Protein 7SUA (pdb70)

Nearest PDB structures (foldseek):
  7sua-assembly1_A  TM=1.005E+00  e=7.174E-40  Acinetobacter baumannii
  8jsz-assembly1_B  TM=5.551E-01  e=6.194E-05  Anabaena sp. CA = ATCC 33047
  1u0h-assembly1_B  TM=5.991E-01  e=1.886E-03  Rattus norvegicus
  6jt0-assembly1_B  TM=5.639E-01  e=1.316E-02  Homo sapiens
  6pas-assembly1_B  TM=4.621E-01  e=1.170E+00  Manduca sexta

Solvent-accessible surface area: 10147 Å² total

Radius of gyration: 15.85 Å; Cα contacts (8 Å, |Δi|>4): 337; chains: 1; bounding box: 41×39×44 Å

Secondary structure (DSSP, 8-state):
--EEEEEEEEE-TT-GGGT--HHHHHHHHHHHHHHHHHHHHHHHHHTT--GGGEEEEEEEETTEEEEEEETTSTTHHHHH--HHHHHHHHHHHHHHHHHTT----EEEEEEE--B---B-HHHHHHHHHTT--TT-EEEE--HHHHHHHTTTS------------S------HHHHHHHHHHHHHH--

Organism: Acinetobacter baumannii (NCBI:txid470)

Foldseek 3Di:
DQKKKKWKAFACPPPVVVPDDCVAQVVQLVVLQVQLLLLLCVLCVVVVHHSVQKAFPARGDNGTTMIMHGNVRPCRVVSVVSVLLSQVLLVVVQVVQVVVVGDHTAMEMEMEAADPVGGGNRVVRSVVRVPDHGSYYKYAYDPVSCVVPVVPFPWDQPPDDPPNNRMIGPGDPVNVVVSVVSNVVVVD

Structure (mmCIF, N/CA/C/O backbone):
data_7SUA
#
_entry.id   7SUA
#
_cell.length_a   50.755
_cell.length_b   59.784
_cell.length_c   75.625
_cell.angle_alpha   90.000
_cell.angle_beta   90.000
_cell.angle_gamma   90.000
#
_symmetry.space_group_name_H-M   'P 21 21 21'
#
loop_
_entity.id
_entity.type
_entity.pdbx_description
1 polymer 'DUF4175 domain-containing protein'
2 non-polymer DI(HYDROXYETHYL)ETHER
3 non-polymer 1,2-ETHANEDIOL
4 water water
#
loop_
_atom_site.group_PDB
_atom_site.id
_atom_site.type_symbol
_atom_site.label_atom_id
_atom_site.label_alt_id
_atom_site.label_comp_id
_atom_site.label_asym_id
_atom_site.label_entity_id
_atom_site.label_seq_id
_atom_site.pdbx_PDB_ins_code
_atom_site.Cartn_x
_atom_si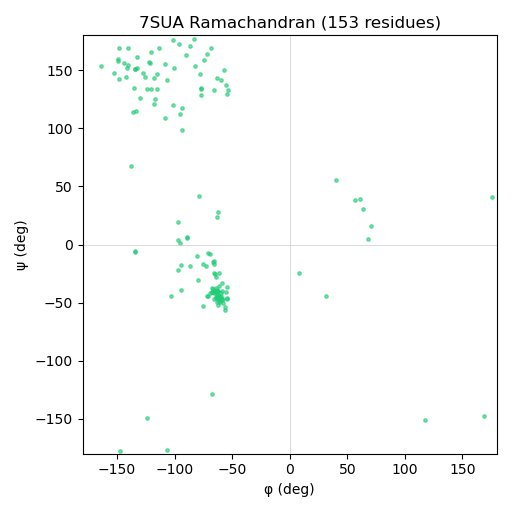te.Cartn_y
_atom_site.Cartn_z
_atom_site.occupancy
_atom_site.B_iso_or_equiv
_atom_site.auth_seq_id
_atom_site.auth_comp_id
_atom_site.auth_asym_id
_atom_site.auth_atom_id
_atom_site.pdbx_PDB_model_num
ATOM 1 N N . GLN A 1 72 ? 0.903 10.364 -13.647 1.00 68.28 226 GLN A N 1
ATOM 2 C CA . GLN A 1 72 ? 1.985 11.149 -12.974 1.00 66.26 226 GLN A CA 1
ATOM 3 C C . GLN A 1 72 ? 3.112 10.195 -12.554 1.00 58.77 226 GLN A C 1
ATOM 4 O O . GLN A 1 72 ? 4.243 10.674 -12.336 1.00 57.88 226 GLN A O 1
ATOM 10 N N . ASN A 1 73 ? 2.807 8.898 -12.445 1.00 50.03 227 ASN A N 1
ATOM 11 C CA . ASN A 1 73 ? 3.830 7.892 -12.064 1.00 44.72 227 ASN A CA 1
ATOM 12 C C . ASN A 1 73 ? 4.361 8.249 -10.668 1.00 36.84 227 ASN A C 1
ATOM 13 O O . ASN A 1 73 ? 5.583 8.153 -10.457 1.00 33.91 227 ASN A O 1
ATOM 18 N N . THR A 1 74 ? 3.473 8.689 -9.772 1.00 31.82 228 THR A N 1
ATOM 19 C CA . THR A 1 74 ? 3.881 9.044 -8.383 1.00 29.28 228 THR A CA 1
ATOM 20 C C . THR A 1 74 ? 3.032 8.283 -7.357 1.00 24.97 228 THR A C 1
ATOM 21 O O . THR A 1 74 ? 1.842 8.034 -7.631 1.00 23.41 228 THR A O 1
ATOM 25 N N . LEU A 1 75 ? 3.663 7.894 -6.247 1.00 20.50 229 LEU A N 1
ATOM 26 C CA . LEU A 1 75 ? 2.997 7.291 -5.072 1.00 19.77 229 LEU A CA 1
ATOM 27 C C . LEU A 1 75 ? 3.242 8.246 -3.907 1.00 17.58 229 LEU A C 1
ATOM 28 O O . LEU A 1 75 ? 4.359 8.818 -3.830 1.00 17.71 229 LEU A O 1
ATOM 33 N N . ALA A 1 76 ? 2.258 8.404 -3.035 1.00 15.76 230 ALA A N 1
ATOM 34 C CA . ALA A 1 76 ? 2.444 9.305 -1.883 1.00 14.44 230 ALA A CA 1
ATOM 35 C C . ALA A 1 76 ? 2.098 8.552 -0.607 1.00 14.06 230 ALA A C 1
ATOM 36 O O . ALA A 1 76 ? 1.217 7.682 -0.646 1.00 15.09 230 ALA A O 1
ATOM 38 N N . LEU A 1 77 ? 2.799 8.911 0.462 1.00 13.96 231 LEU A N 1
ATOM 39 C CA . LEU A 1 77 ? 2.557 8.405 1.824 1.00 13.98 231 LEU A CA 1
ATOM 40 C C . LEU A 1 77 ? 2.185 9.624 2.658 1.00 14.03 231 LEU A C 1
ATOM 41 O O . LEU A 1 77 ? 2.967 10.606 2.688 1.00 14.20 231 LEU A O 1
ATOM 46 N N . ASN A 1 78 ? 1.006 9.596 3.238 1.00 13.14 232 ASN A N 1
ATOM 47 C CA . ASN A 1 78 ? 0.595 10.696 4.135 1.00 13.01 232 ASN A CA 1
ATOM 48 C C . ASN A 1 78 ? 0.443 10.098 5.535 1.00 13.44 232 ASN A C 1
ATOM 49 O O . ASN A 1 78 ? -0.218 9.060 5.658 1.00 13.92 232 ASN A O 1
ATOM 54 N N . ILE A 1 79 ? 0.995 10.772 6.536 1.00 13.37 233 ILE A N 1
ATOM 55 C CA . ILE A 1 79 ? 0.882 10.342 7.957 1.00 14.10 233 ILE A CA 1
ATOM 56 C C . ILE A 1 79 ? 0.204 11.484 8.712 1.00 15.67 233 ILE A C 1
ATOM 57 O O . ILE A 1 79 ? 0.600 12.655 8.496 1.00 15.49 233 ILE A O 1
ATOM 62 N N . GLN A 1 80 ? -0.778 11.150 9.537 1.00 14.96 234 GLN A N 1
ATOM 63 C CA . GLN A 1 80 ? -1.487 12.161 10.341 1.00 15.55 234 GLN A CA 1
ATOM 64 C C . GLN A 1 80 ? -1.587 11.697 11.785 1.00 16.58 234 GLN A C 1
ATOM 65 O O . GLN A 1 80 ? -1.563 10.488 12.046 1.00 17.49 234 GLN A O 1
ATOM 71 N N . PHE A 1 81 ? -1.646 12.665 12.680 1.00 15.78 235 PHE A N 1
ATOM 72 C CA . PHE A 1 81 ? -1.893 12.311 14.091 1.00 16.75 235 PHE A CA 1
ATOM 73 C C . PHE A 1 81 ? -3.374 12.023 14.257 1.00 18.89 235 PHE A C 1
ATOM 74 O O . PHE A 1 81 ? -4.190 12.632 13.523 1.00 20.42 235 PHE A O 1
ATOM 82 N N . TYR A 1 82 ? -3.688 11.095 15.156 1.00 19.14 236 TYR A N 1
ATOM 83 C CA . TYR A 1 82 ? -5.081 10.845 15.575 1.00 21.24 236 TYR A CA 1
ATOM 84 C C . TYR A 1 82 ? -5.280 11.701 16.833 1.00 21.49 236 TYR A C 1
ATOM 85 O O . TYR A 1 82 ? -4.606 11.444 17.840 1.00 21.46 236 TYR A O 1
ATOM 94 N N . ASP A 1 83 ? -6.190 12.672 16.785 1.00 21.46 237 ASP A N 1
ATOM 95 C CA . ASP A 1 83 ? -6.277 13.649 17.901 1.00 22.06 237 ASP A CA 1
ATOM 96 C C . ASP A 1 83 ? -7.734 13.907 18.234 1.00 24.19 237 ASP A C 1
ATOM 97 O O . ASP A 1 83 ? -8.228 15.019 18.084 1.00 26.13 237 ASP A O 1
ATOM 102 N N . PRO A 1 84 ? -8.432 12.888 18.777 1.00 26.35 238 PRO A N 1
ATOM 103 C CA . PRO A 1 84 ? -9.856 13.001 19.082 1.00 29.01 238 PRO A CA 1
ATOM 104 C C . PRO A 1 84 ? -10.171 14.088 20.118 1.00 30.80 238 PRO A C 1
ATOM 105 O O . PRO A 1 84 ? -11.277 14.577 20.111 1.00 34.06 238 PRO A O 1
ATOM 109 N N . LYS A 1 85 ? -9.191 14.436 20.960 1.00 29.68 239 LYS A N 1
ATOM 110 C CA . LYS A 1 85 ? -9.408 15.461 22.021 1.00 30.89 239 LYS A CA 1
ATOM 111 C C . LYS A 1 85 ? -8.952 16.846 21.537 1.00 29.50 239 LYS A C 1
ATOM 112 O O . LYS A 1 85 ? -9.087 17.811 22.328 1.00 28.91 239 LYS A O 1
ATOM 118 N N . GLN A 1 86 ? -8.474 16.946 20.290 1.00 26.51 240 GLN A N 1
ATOM 119 C CA . GLN A 1 86 ? -8.000 18.228 19.685 1.00 26.10 240 GLN A CA 1
ATOM 120 C C . GLN A 1 86 ? -6.901 18.839 20.563 1.00 24.02 240 GLN A C 1
ATOM 121 O O . GLN A 1 86 ? -6.831 20.077 20.656 1.00 23.41 240 GLN A O 1
ATOM 127 N N . LEU A 1 87 ? -6.022 18.005 21.120 1.00 23.92 241 LEU A N 1
ATOM 128 C CA . LEU A 1 87 ? -4.920 18.512 21.984 1.00 23.99 241 LEU A CA 1
ATOM 129 C C . LEU A 1 87 ? -3.966 19.373 21.155 1.00 22.42 241 LEU A C 1
ATOM 130 O O . LEU A 1 87 ? -3.302 20.231 21.754 1.00 21.48 241 LEU A O 1
ATOM 135 N N . LEU A 1 88 ? -3.893 19.152 19.837 1.00 20.37 242 LEU A N 1
ATOM 136 C CA . LEU A 1 88 ? -2.970 19.997 19.026 1.00 21.07 242 LEU A CA 1
ATOM 137 C C . LEU A 1 88 ? -3.449 21.458 19.020 1.00 21.27 242 LEU A C 1
ATOM 138 O O . LEU A 1 88 ? -2.618 22.352 18.723 1.00 22.59 242 LEU A O 1
ATOM 143 N N . SER A 1 89 ? -4.707 21.698 19.387 1.00 22.28 243 SER A N 1
ATOM 144 C CA . SER A 1 89 ? -5.255 23.080 19.374 1.00 23.55 243 SER A CA 1
ATOM 145 C C . SER A 1 89 ? -4.822 23.857 20.625 1.00 24.56 243 SER A C 1
ATOM 146 O O . SER A 1 89 ? -5.084 25.062 20.650 1.00 26.60 243 SER A O 1
ATOM 149 N N . SER A 1 90 ? -4.225 23.204 21.630 1.00 24.49 244 SER A N 1
ATOM 150 C CA . SER A 1 90 ? -3.822 23.957 22.848 1.00 24.94 244 SER A CA 1
ATOM 151 C C . SER A 1 90 ? -2.411 23.592 23.306 1.00 24.84 244 SER A C 1
ATOM 152 O O . SER A 1 90 ? -1.926 24.252 24.234 1.00 25.43 244 SER A O 1
ATOM 155 N N . VAL A 1 91 ? -1.778 22.602 22.677 1.00 24.05 245 VAL A N 1
ATOM 156 C CA . VAL A 1 91 ? -0.425 22.162 23.125 1.00 24.98 245 VAL A CA 1
ATOM 157 C C . VAL A 1 91 ? 0.565 23.316 22.939 1.00 25.23 245 VAL A C 1
ATOM 158 O O . VAL A 1 91 ? 0.444 24.068 21.958 1.00 25.11 245 VAL A O 1
ATOM 162 N N . ASN A 1 92 ? 1.508 23.434 23.871 1.00 26.13 246 ASN A N 1
ATOM 163 C CA . ASN A 1 92 ? 2.558 24.479 23.858 1.00 28.51 246 ASN A CA 1
ATOM 164 C C . ASN A 1 92 ? 3.582 24.179 22.754 1.00 28.14 246 ASN A C 1
ATOM 165 O O . ASN A 1 92 ? 3.940 23.002 22.584 1.00 24.59 246 ASN A O 1
ATOM 170 N N A GLN A 1 93 ? 4.024 25.236 22.065 0.50 27.57 247 GLN A N 1
ATOM 171 N N B GLN A 1 93 ? 4.031 25.193 21.995 0.50 28.32 247 GLN A N 1
ATOM 172 C CA A GLN A 1 93 ? 5.060 25.190 21.002 0.50 27.84 247 GLN A CA 1
ATOM 173 C CA B GLN A 1 93 ? 5.046 24.911 20.937 0.50 29.25 247 GLN A CA 1
ATOM 174 C C A GLN A 1 93 ? 6.336 24.539 21.555 0.50 27.54 247 GLN A C 1
ATOM 175 C C B GLN A 1 93 ? 6.362 24.443 21.569 0.50 28.35 247 GLN A C 1
ATOM 176 O O A GLN A 1 93 ? 7.027 23.840 20.797 0.50 27.45 247 GLN A O 1
ATOM 177 O O B GLN A 1 93 ? 7.142 23.789 20.860 0.50 27.99 247 GLN A O 1
ATOM 188 N N . SER A 1 94 ? 6.600 24.742 22.847 1.00 29.20 248 SER A N 1
ATOM 189 C CA . SER A 1 94 ? 7.832 24.233 23.509 1.00 30.36 248 SER A CA 1
ATOM 190 C C . SER A 1 94 ? 7.804 22.703 23.551 1.00 26.40 248 SER A C 1
ATOM 191 O O . SER A 1 94 ? 8.875 22.106 23.641 1.00 25.51 248 SER A O 1
ATOM 194 N N . VAL A 1 95 ? 6.610 22.120 23.463 1.00 24.47 249 VAL A N 1
ATOM 195 C CA . VAL A 1 95 ? 6.419 20.641 23.508 1.00 24.84 249 VAL A CA 1
ATOM 196 C C . VAL A 1 95 ? 6.163 20.088 22.099 1.00 22.57 249 VAL A C 1
ATOM 197 O O . VAL A 1 95 ? 6.779 19.053 21.744 1.00 22.03 249 VAL A O 1
ATOM 201 N N . SER A 1 96 ? 5.315 20.757 21.318 1.00 20.92 250 SER A N 1
ATOM 202 C CA . SER A 1 96 ? 4.947 20.240 19.972 1.00 21.16 250 SER A CA 1
ATOM 203 C C . SER A 1 96 ? 6.126 20.303 18.986 1.00 21.77 250 SER A C 1
ATOM 204 O O . SER A 1 96 ? 6.294 19.323 18.232 1.00 22.72 250 SER A O 1
ATOM 207 N N . VAL A 1 97 ? 6.907 21.386 18.990 1.00 22.69 251 VAL A N 1
ATOM 208 C CA . VAL A 1 97 ? 8.046 21.538 18.028 1.00 24.37 251 VAL A CA 1
ATOM 209 C C . VAL A 1 97 ? 9.003 20.346 18.147 1.00 21.52 251 VAL A C 1
ATOM 210 O O . VAL A 1 97 ? 9.266 19.669 17.151 1.00 21.73 251 VAL A O 1
ATOM 214 N N . PRO A 1 98 ? 9.558 20.037 19.342 1.00 21.34 252 PRO A N 1
ATOM 215 C CA . PRO A 1 98 ? 10.457 18.888 19.490 1.00 20.62 252 PRO A CA 1
ATOM 216 C C . PRO A 1 98 ? 9.787 17.543 19.161 1.00 19.72 252 PRO A C 1
ATOM 217 O O . PRO A 1 98 ? 10.445 16.664 18.633 1.00 19.57 252 PRO A O 1
ATOM 221 N N A TYR A 1 99 ? 8.504 17.429 19.469 0.50 19.09 253 TYR A N 1
ATOM 222 N N B TYR A 1 99 ? 8.489 17.381 19.461 0.50 19.88 253 TYR A N 1
ATOM 223 C CA A TYR A 1 99 ? 7.773 16.177 19.189 0.50 18.01 253 TYR A CA 1
ATOM 224 C CA B TYR A 1 99 ? 7.814 16.088 19.149 0.50 19.32 253 TYR A CA 1
ATOM 225 C C A TYR A 1 99 ? 7.682 15.954 17.672 0.50 17.44 253 TYR A C 1
ATOM 226 C C B TYR A 1 99 ? 7.692 15.928 17.631 0.50 18.14 253 TYR A C 1
ATOM 227 O O A TYR A 1 99 ? 7.958 14.825 17.197 0.50 17.07 253 TYR A O 1
ATOM 228 O O B TYR A 1 99 ? 7.944 14.812 17.115 0.50 17.42 253 TYR A O 1
ATOM 245 N N . PHE A 1 100 ? 7.325 17.004 16.927 1.00 16.95 254 PHE A N 1
ATOM 246 C CA . PHE A 1 100 ? 7.215 16.881 15.453 1.00 16.44 254 PHE A CA 1
ATOM 247 C C . PHE A 1 100 ? 8.594 16.514 14.898 1.00 16.24 254 PHE A C 1
ATOM 248 O O . PHE A 1 100 ? 8.679 15.661 14.002 1.00 16.20 254 PHE A O 1
ATOM 256 N N . LYS A 1 101 ? 9.646 17.146 15.414 1.00 17.59 255 LYS A N 1
ATOM 257 C CA . LYS A 1 101 ? 11.015 16.840 14.914 1.00 18.10 255 LYS A CA 1
ATOM 258 C C . LYS A 1 101 ? 11.389 15.387 15.222 1.00 18.48 255 LYS A C 1
ATOM 259 O O . LYS A 1 101 ? 12.052 14.733 14.368 1.00 17.33 255 LYS A O 1
ATOM 265 N N . LEU A 1 102 ? 10.978 14.876 16.384 1.00 17.36 256 LEU A N 1
ATOM 266 C CA . LEU A 1 102 ? 11.338 13.476 16.715 1.00 18.01 256 LEU A CA 1
ATOM 267 C C . LEU A 1 102 ? 10.595 12.527 15.763 1.00 16.14 256 LEU A C 1
ATOM 268 O O . LEU A 1 102 ? 11.215 11.555 15.279 1.00 16.59 256 LEU A O 1
ATOM 273 N N . CYS A 1 103 ? 9.326 12.814 15.476 1.00 15.65 257 CYS A N 1
ATOM 274 C CA . CYS A 1 103 ? 8.564 12.000 14.487 1.00 15.07 257 CYS A CA 1
ATOM 275 C C . CYS A 1 103 ? 9.287 12.064 13.131 1.00 14.75 257 CYS A C 1
ATOM 276 O O . CYS A 1 103 ? 9.483 11.003 12.478 1.00 14.66 257 CYS A O 1
ATOM 279 N N . GLN A 1 104 ? 9.715 13.265 12.739 1.00 14.61 258 GLN A N 1
ATOM 280 C CA . GLN A 1 104 ? 10.426 13.395 11.442 1.00 15.24 258 GLN A CA 1
ATOM 281 C C . GLN A 1 104 ? 11.739 12.602 11.466 1.00 15.16 258 GLN A C 1
ATOM 282 O O . GLN A 1 104 ? 12.054 11.981 10.445 1.00 14.95 258 GLN A O 1
ATOM 288 N N . LEU A 1 105 ? 12.476 12.628 12.582 1.00 16.08 259 LEU A N 1
ATOM 289 C CA . LEU A 1 105 ? 13.762 11.885 12.658 1.00 17.16 259 LEU A CA 1
ATOM 290 C C . LEU A 1 105 ? 13.484 10.385 12.492 1.00 17.07 259 LEU A C 1
ATOM 291 O O . LEU A 1 105 ? 14.195 9.733 11.709 1.00 16.87 259 LEU A O 1
ATOM 296 N N . PHE A 1 106 ? 12.461 9.869 13.182 1.00 16.85 260 PHE A N 1
ATOM 297 C CA . PHE A 1 106 ? 12.113 8.436 13.032 1.00 16.94 260 PHE A CA 1
ATOM 298 C C . PHE A 1 106 ? 11.707 8.147 11.589 1.00 14.83 260 PHE A C 1
ATOM 299 O O . PHE A 1 106 ? 12.104 7.095 11.048 1.00 14.91 260 PHE A O 1
ATOM 307 N N . LEU A 1 107 ? 10.954 9.067 10.971 1.00 14.24 261 LEU A N 1
ATOM 308 C CA . LEU A 1 107 ? 10.553 8.844 9.562 1.00 14.37 261 LEU A CA 1
ATOM 309 C C . LEU A 1 107 ? 11.796 8.852 8.652 1.00 14.68 261 LEU A C 1
ATOM 310 O O . LEU A 1 107 ? 11.872 8.003 7.728 1.00 14.68 261 LEU A O 1
ATOM 315 N N . ASN A 1 108 ? 12.747 9.753 8.903 1.00 15.02 262 ASN A N 1
ATOM 316 C CA . ASN A 1 108 ? 13.996 9.812 8.096 1.00 15.75 262 ASN A CA 1
ATOM 317 C C . ASN A 1 108 ? 14.786 8.512 8.267 1.00 16.14 262 ASN A C 1
ATOM 318 O O . ASN A 1 108 ? 15.320 7.989 7.262 1.00 16.52 262 ASN A O 1
ATOM 323 N N . LYS A 1 109 ? 14.816 7.972 9.486 1.00 16.41 263 LYS A N 1
ATOM 324 C CA . LYS A 1 109 ? 15.559 6.702 9.727 1.00 17.76 263 LYS A CA 1
ATOM 325 C C . LYS A 1 109 ? 14.856 5.568 8.969 1.00 17.04 263 LYS A C 1
ATOM 326 O O . LYS A 1 109 ? 15.544 4.689 8.448 1.00 18.36 263 LYS A O 1
ATOM 332 N N A SER A 1 110 ? 13.521 5.584 8.941 0.60 15.82 264 SER A N 1
ATOM 333 N N B SER A 1 110 ? 13.520 5.610 8.934 0.40 16.32 264 SER A N 1
ATOM 334 C CA A SER A 1 110 ? 12.751 4.561 8.181 0.60 15.63 264 SER A CA 1
ATOM 335 C CA B SER A 1 110 ? 12.699 4.606 8.204 0.40 16.27 264 SER A CA 1
ATOM 336 C C A SER A 1 110 ? 13.070 4.697 6.686 0.60 16.15 264 SER A C 1
ATOM 337 C C B SER A 1 110 ? 13.012 4.701 6.704 0.40 16.43 264 SER A C 1
ATOM 338 O O A SER A 1 110 ? 13.365 3.667 6.028 0.60 16.89 264 SER A O 1
ATOM 339 O O B SER A 1 110 ? 13.252 3.647 6.067 0.40 17.32 264 SER A O 1
ATOM 344 N N . ILE A 1 111 ? 13.006 5.921 6.159 1.00 15.58 265 ILE A N 1
ATOM 345 C CA . ILE A 1 111 ? 13.340 6.154 4.721 1.00 16.29 265 ILE A CA 1
ATOM 346 C C . ILE A 1 111 ? 14.725 5.565 4.429 1.00 17.01 265 ILE A C 1
ATOM 347 O O . ILE A 1 111 ? 14.872 4.823 3.446 1.00 16.21 265 ILE A O 1
ATOM 352 N N . GLU A 1 112 ? 15.706 5.906 5.260 1.00 17.63 266 GLU A N 1
ATOM 353 C CA . GLU A 1 112 ? 17.102 5.450 5.020 1.00 19.07 266 GLU A CA 1
ATOM 354 C C . GLU A 1 112 ? 17.196 3.919 4.959 1.00 19.75 266 GLU A C 1
ATOM 355 O O . GLU A 1 112 ? 17.744 3.404 3.963 1.00 19.38 266 GLU A O 1
ATOM 361 N N . LEU A 1 113 ? 16.647 3.200 5.944 1.00 19.09 267 LEU A N 1
ATOM 362 C CA . LEU A 1 113 ? 16.854 1.732 5.955 1.00 19.94 267 LEU A CA 1
ATOM 363 C C . LEU A 1 113 ? 15.919 1.022 4.970 1.00 19.50 267 LEU A C 1
ATOM 364 O O . LEU A 1 113 ? 16.351 -0.008 4.435 1.00 20.50 267 LEU A O 1
ATOM 369 N N . CYS A 1 114 ? 1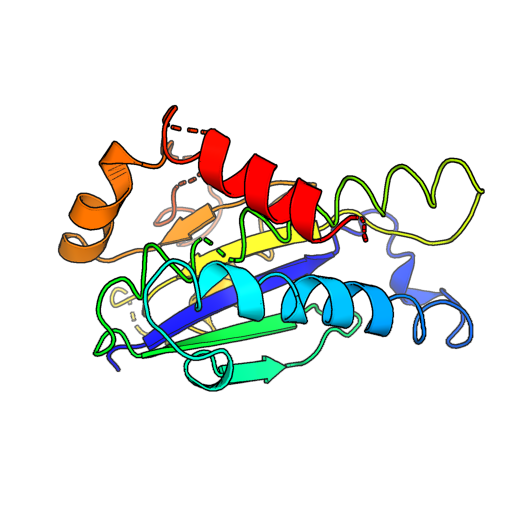4.721 1.555 4.723 1.00 18.86 268 CYS A N 1
ATOM 370 C CA . CYS A 1 114 ? 13.807 0.916 3.738 1.00 19.00 268 CYS A CA 1
ATOM 371 C C . CYS A 1 114 ? 14.357 1.114 2.319 1.00 19.68 268 CYS A C 1
ATOM 372 O O . CYS A 1 114 ? 14.363 0.130 1.540 1.00 18.97 268 CYS A O 1
ATOM 375 N N . THR A 1 115 ? 14.817 2.325 1.988 1.00 18.41 269 THR A N 1
ATOM 376 C CA . THR A 1 115 ? 15.387 2.519 0.628 1.00 18.75 269 THR A CA 1
ATOM 377 C C . THR A 1 115 ? 16.623 1.618 0.461 1.00 19.58 269 THR A C 1
ATOM 378 O O . THR A 1 115 ? 16.763 1.004 -0.614 1.00 21.55 269 THR A O 1
ATOM 382 N N A LYS A 1 116 ? 17.477 1.553 1.486 0.50 20.19 270 LYS A N 1
ATOM 383 N N B LYS A 1 116 ? 17.490 1.546 1.478 0.50 19.75 270 LYS A N 1
ATOM 384 C CA A LYS A 1 116 ? 18.695 0.700 1.451 0.50 22.33 270 LYS A CA 1
ATOM 385 C CA B LYS A 1 116 ? 18.712 0.694 1.392 0.50 21.59 270 LYS A CA 1
ATOM 386 C C A LYS A 1 116 ? 18.288 -0.738 1.116 0.50 22.00 270 LYS A C 1
ATOM 387 C C B LYS A 1 116 ? 18.295 -0.755 1.113 0.50 21.57 270 LYS A C 1
ATOM 388 O O A LYS A 1 116 ? 18.921 -1.355 0.220 0.50 22.25 270 LYS A O 1
ATOM 389 O O B LYS A 1 116 ? 18.936 -1.404 0.246 0.50 21.76 270 LYS A O 1
ATOM 400 N N . HIS A 1 117 ? 17.270 -1.251 1.814 1.00 21.34 271 HIS A N 1
ATOM 401 C CA . HIS A 1 117 ? 16.813 -2.644 1.584 1.00 21.86 271 HIS A CA 1
ATOM 402 C C . HIS A 1 117 ? 16.423 -2.860 0.115 1.00 21.46 271 HIS A C 1
ATOM 403 O O . HIS A 1 117 ? 16.742 -3.948 -0.431 1.00 21.58 271 HIS A O 1
ATOM 410 N N . TYR A 1 118 ? 15.793 -1.860 -0.509 1.00 20.31 272 TYR A N 1
ATOM 411 C CA . TYR A 1 118 ? 15.302 -1.994 -1.910 1.00 21.36 272 TYR A CA 1
ATOM 412 C C . TYR A 1 118 ? 16.276 -1.401 -2.942 1.00 22.55 272 TYR A C 1
ATOM 413 O O . TYR A 1 118 ? 15.846 -1.146 -4.080 1.00 24.79 272 TYR A O 1
ATOM 422 N N . HIS A 1 119 ? 17.540 -1.212 -2.569 1.00 23.51 273 HIS A N 1
ATOM 423 C CA . HIS A 1 119 ? 18.607 -0.740 -3.497 1.00 24.03 273 HIS A CA 1
ATOM 424 C C . HIS A 1 119 ? 18.321 0.671 -4.024 1.00 22.67 273 HIS A C 1
ATOM 425 O O . HIS A 1 119 ? 18.756 0.990 -5.160 1.00 23.52 273 HIS A O 1
ATOM 432 N N . LEU A 1 120 ? 17.642 1.484 -3.216 1.00 21.91 274 LEU A N 1
ATOM 433 C CA . LEU A 1 120 ? 17.340 2.899 -3.546 1.00 22.01 274 LEU A CA 1
ATOM 434 C C . LEU A 1 120 ? 18.107 3.807 -2.576 1.00 23.30 274 LEU A C 1
ATOM 435 O O . LEU A 1 120 ? 18.692 3.292 -1.596 1.00 22.18 274 LEU A O 1
ATOM 440 N N . LYS A 1 121 ? 18.133 5.103 -2.874 1.00 23.78 275 LYS A N 1
ATOM 441 C CA . LYS A 1 121 ? 18.787 6.114 -2.005 1.00 23.14 275 LYS A CA 1
ATOM 442 C C . LYS A 1 121 ? 17.692 6.811 -1.195 1.00 19.70 275 LYS A C 1
ATOM 443 O O . LYS A 1 121 ? 16.552 6.869 -1.677 1.00 19.27 275 LYS A O 1
ATOM 449 N N . ALA A 1 122 ? 18.010 7.301 0.001 1.00 19.14 276 ALA A N 1
ATOM 450 C CA . ALA A 1 122 ? 17.016 8.043 0.807 1.00 18.21 276 ALA A CA 1
ATOM 451 C C . ALA A 1 122 ? 16.436 9.199 -0.016 1.00 18.17 276 ALA A C 1
ATOM 452 O O . ALA A 1 122 ? 15.243 9.498 0.154 1.00 17.20 276 ALA A O 1
ATOM 454 N N . THR A 1 123 ? 17.266 9.841 -0.850 1.00 18.08 277 THR A N 1
ATOM 455 C CA . THR A 1 123 ? 16.851 11.015 -1.667 1.00 18.74 277 THR A CA 1
ATOM 456 C C . THR A 1 123 ? 15.901 10.604 -2.806 1.00 19.66 277 THR A C 1
ATOM 457 O O . THR A 1 123 ? 15.346 11.529 -3.461 1.00 20.54 277 THR A O 1
ATOM 461 N N . ASP A 1 124 ? 15.695 9.297 -3.022 1.00 19.26 278 ASP A N 1
ATOM 462 C CA . ASP A 1 124 ? 14.733 8.833 -4.061 1.00 20.49 278 ASP A CA 1
ATOM 463 C C . ASP A 1 124 ? 13.307 9.033 -3.530 1.00 19.66 278 ASP A C 1
ATOM 464 O O . ASP A 1 124 ? 12.356 8.992 -4.340 1.00 20.89 278 ASP A O 1
ATOM 469 N N . ILE A 1 125 ? 13.171 9.218 -2.214 1.00 17.98 279 ILE A N 1
ATOM 470 C CA . ILE A 1 125 ? 11.852 9.554 -1.605 1.00 17.87 279 ILE A CA 1
ATOM 471 C C . ILE A 1 125 ? 11.850 11.056 -1.326 1.00 18.51 279 ILE A C 1
ATOM 472 O O . ILE A 1 125 ? 12.757 11.536 -0.602 1.00 18.42 279 ILE A O 1
ATOM 477 N N . ASP A 1 126 ? 10.903 11.770 -1.935 1.00 18.33 280 ASP A N 1
ATOM 478 C CA . ASP A 1 126 ? 10.763 13.228 -1.747 1.00 20.48 280 ASP A CA 1
ATOM 479 C C . ASP A 1 126 ? 10.103 13.518 -0.399 1.00 18.13 280 ASP A C 1
ATOM 480 O O . ASP A 1 126 ? 9.145 12.816 -0.010 1.00 16.17 280 ASP A O 1
ATOM 485 N N . VAL A 1 127 ? 10.662 14.464 0.332 1.00 17.49 281 VAL A N 1
ATOM 486 C CA . VAL A 1 127 ? 10.019 14.904 1.594 1.00 17.44 281 VAL A CA 1
ATOM 487 C C . VAL A 1 127 ? 9.168 16.103 1.183 1.00 17.18 281 VAL A C 1
ATOM 488 O O . VAL A 1 127 ? 9.726 17.208 0.995 1.00 19.12 281 VAL A O 1
ATOM 492 N N . VAL A 1 128 ? 7.876 15.866 0.984 1.00 16.44 282 VAL A N 1
ATOM 493 C CA . VAL A 1 128 ? 6.982 16.958 0.506 1.00 16.83 282 VAL A CA 1
ATOM 494 C C . VAL A 1 128 ? 6.685 17.913 1.667 1.00 17.46 282 VAL A C 1
ATOM 495 O O . VAL A 1 128 ? 6.852 19.131 1.515 1.00 18.76 282 VAL A O 1
ATOM 499 N N . ASP A 1 129 ? 6.220 17.355 2.775 1.00 16.53 283 ASP A N 1
ATOM 500 C CA . ASP A 1 129 ? 5.931 18.145 3.995 1.00 18.28 283 ASP A CA 1
ATOM 501 C C . ASP A 1 129 ? 6.604 17.440 5.167 1.00 16.78 283 ASP A C 1
ATOM 502 O O . ASP A 1 129 ? 6.337 16.251 5.370 1.00 17.04 283 ASP A O 1
ATOM 507 N N . GLU A 1 130 ? 7.419 18.170 5.923 1.00 15.60 284 GLU A N 1
ATOM 508 C CA . GLU A 1 130 ? 7.987 17.597 7.162 1.00 16.52 284 GLU A CA 1
ATOM 509 C C . GLU A 1 130 ? 6.867 17.498 8.204 1.00 16.42 284 GLU A C 1
ATOM 510 O O . GLU A 1 130 ? 5.821 18.191 8.050 1.00 16.84 284 GLU A O 1
ATOM 516 N N . PHE A 1 131 ? 7.078 16.713 9.257 1.00 16.13 285 PHE A N 1
ATOM 517 C CA . PHE A 1 131 ? 6.058 16.616 10.332 1.00 17.00 285 PHE A CA 1
ATOM 518 C C . PHE A 1 131 ? 5.680 17.983 10.904 1.00 16.48 285 PHE A C 1
ATOM 519 O O . PHE A 1 131 ? 6.552 18.791 11.284 1.00 18.01 285 PHE A O 1
ATOM 527 N N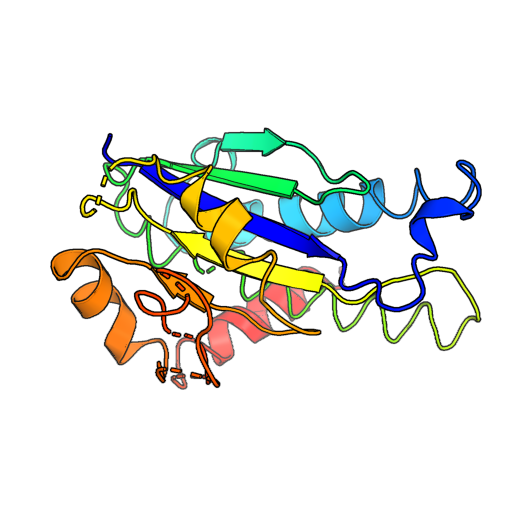 . HIS A 1 132 ? 4.370 18.220 10.955 1.00 16.48 286 HIS A N 1
ATOM 528 C CA . HIS A 1 132 ? 3.721 19.424 11.527 1.00 18.35 286 HIS A CA 1
ATOM 529 C C . HIS A 1 132 ? 2.382 18.973 12.120 1.00 17.64 286 HIS A C 1
ATOM 530 O O . HIS A 1 132 ? 2.088 17.768 12.029 1.00 16.38 286 HIS A O 1
ATOM 537 N N . ALA A 1 133 ? 1.575 19.892 12.662 1.00 18.69 287 ALA A N 1
ATOM 538 C CA . ALA A 1 133 ? 0.326 19.452 13.320 1.00 19.30 287 ALA A CA 1
ATOM 539 C C . ALA A 1 133 ? -0.590 18.692 12.360 1.00 18.74 287 ALA A C 1
ATOM 540 O O . ALA A 1 133 ? -1.324 17.808 12.840 1.00 19.05 287 ALA A O 1
ATOM 542 N N . GLU A 1 134 ? -0.585 19.057 11.079 1.00 18.88 288 GLU A N 1
ATOM 543 C CA . GLU A 1 134 ? -1.492 18.423 10.086 1.00 20.73 288 GLU A CA 1
ATOM 544 C C . GLU A 1 134 ? -0.849 17.180 9.455 1.00 18.68 288 GLU A C 1
ATOM 545 O O . GLU A 1 134 ? -1.502 16.586 8.566 1.00 18.27 288 GLU A O 1
ATOM 551 N N . GLY A 1 135 ? 0.331 16.763 9.922 1.00 17.73 289 GLY A N 1
ATOM 552 C CA . GLY A 1 135 ? 0.923 15.494 9.442 1.00 17.13 289 GLY A CA 1
ATOM 553 C C . GLY A 1 135 ? 2.248 15.618 8.716 1.00 15.56 289 GLY A C 1
ATOM 554 O O . GLY A 1 135 ? 3.043 16.518 9.012 1.00 16.07 289 GLY A O 1
ATOM 555 N N . ALA A 1 136 ? 2.480 14.678 7.802 1.00 15.33 290 ALA A N 1
ATOM 556 C CA . ALA A 1 136 ? 3.719 14.596 7.016 1.00 14.18 290 ALA A CA 1
ATOM 557 C C . ALA A 1 136 ? 3.383 13.920 5.689 1.00 13.64 290 ALA A C 1
ATOM 558 O O . ALA A 1 136 ? 2.456 13.091 5.672 1.00 13.14 290 ALA A O 1
ATOM 560 N N . THR A 1 137 ? 4.079 14.315 4.630 1.00 13.48 291 THR A N 1
ATOM 561 C CA . THR A 1 137 ? 3.848 13.686 3.306 1.00 14.14 291 THR A CA 1
ATOM 562 C C . THR A 1 137 ? 5.186 13.374 2.632 1.00 13.72 291 THR A C 1
ATOM 563 O O . THR A 1 137 ? 6.084 14.255 2.597 1.00 14.04 291 THR A O 1
ATOM 567 N N . LEU A 1 138 ? 5.273 12.164 2.081 1.00 14.03 292 LEU A N 1
ATOM 568 C CA . LEU A 1 138 ? 6.422 11.692 1.285 1.00 14.36 292 LEU A CA 1
ATOM 569 C C . LEU A 1 138 ? 5.893 11.299 -0.090 1.00 14.90 292 LEU A C 1
ATOM 570 O O . LEU A 1 138 ? 4.693 10.985 -0.204 1.00 16.04 292 LEU A O 1
ATOM 575 N N . ALA A 1 139 ? 6.775 11.293 -1.083 1.00 15.92 293 ALA A N 1
ATOM 576 C CA . ALA A 1 139 ? 6.379 10.836 -2.430 1.00 16.40 293 ALA A CA 1
ATOM 577 C C . ALA A 1 139 ? 7.551 10.098 -3.075 1.00 16.56 293 ALA A C 1
ATOM 578 O O . ALA A 1 139 ? 8.706 10.321 -2.685 1.00 18.38 293 ALA A O 1
ATOM 580 N N . ILE A 1 140 ? 7.230 9.236 -4.029 1.00 16.87 294 ILE A N 1
ATOM 581 C CA . ILE A 1 140 ? 8.270 8.464 -4.758 1.00 17.64 294 ILE A CA 1
ATOM 582 C C . ILE A 1 140 ? 7.753 8.241 -6.173 1.00 19.68 294 ILE A C 1
ATOM 583 O O . ILE A 1 140 ? 6.518 8.099 -6.358 1.00 19.93 294 ILE A O 1
ATOM 588 N N . SER A 1 141 ? 8.662 8.311 -7.134 1.00 21.49 295 SER A N 1
ATOM 589 C CA . SER A 1 141 ? 8.307 8.039 -8.548 1.00 23.53 295 SER A CA 1
ATOM 590 C C . SER A 1 141 ? 8.184 6.525 -8.764 1.00 24.86 295 SER A C 1
ATOM 591 O O . SER A 1 141 ? 9.083 5.794 -8.296 1.00 25.12 295 SER A O 1
ATOM 594 N N . THR A 1 142 ? 7.129 6.083 -9.463 1.00 27.39 296 THR A N 1
ATOM 595 C CA . THR A 1 142 ? 6.922 4.637 -9.767 1.00 31.39 296 THR A CA 1
ATOM 596 C C . THR A 1 142 ? 7.966 4.137 -10.776 1.00 32.71 296 THR A C 1
ATOM 597 O O . THR A 1 142 ? 7.998 2.910 -11.033 1.00 34.99 296 THR A O 1
ATOM 601 N N . SER A 1 143 ? 8.757 5.044 -11.352 1.00 31.58 297 SER A N 1
ATOM 602 C CA . SER A 1 143 ? 9.839 4.644 -12.287 1.00 34.31 297 SER A CA 1
ATOM 603 C C . SER A 1 143 ? 10.905 3.856 -11.514 1.00 33.32 297 SER A C 1
ATOM 604 O O . SER A 1 143 ? 11.636 3.073 -12.145 1.00 35.24 297 SER A O 1
ATOM 607 N N . HIS A 1 144 ? 10.996 4.073 -10.196 1.00 31.77 298 HIS A N 1
ATOM 608 C CA . HIS A 1 144 ? 11.979 3.335 -9.360 1.00 31.32 298 HIS A CA 1
ATOM 609 C C . HIS A 1 144 ? 11.477 1.920 -9.109 1.00 31.79 298 HIS A C 1
ATOM 610 O O . HIS A 1 144 ? 10.331 1.725 -8.715 1.00 31.09 298 HIS A O 1
ATOM 617 N N . PRO A 1 145 ? 12.290 0.873 -9.357 1.00 32.74 299 PRO A N 1
ATOM 618 C CA . PRO A 1 145 ? 11.872 -0.481 -9.017 1.00 32.22 299 PRO A CA 1
ATOM 619 C C . PRO A 1 145 ? 11.602 -0.593 -7.505 1.00 29.29 299 PRO A C 1
ATOM 620 O O . PRO A 1 145 ? 12.308 0.019 -6.724 1.00 29.85 299 PRO A O 1
ATOM 624 N N . HIS A 1 146 ? 10.569 -1.349 -7.142 1.00 27.69 300 HIS A N 1
ATOM 625 C CA . HIS A 1 146 ? 10.196 -1.609 -5.726 1.00 27.02 300 HIS A CA 1
ATOM 626 C C . HIS A 1 146 ? 9.613 -0.353 -5.065 1.00 23.82 300 HIS A C 1
ATOM 627 O O . HIS A 1 146 ? 9.518 -0.349 -3.840 1.00 23.33 300 HIS A O 1
ATOM 634 N N . ALA A 1 147 ? 9.213 0.658 -5.845 1.00 24.20 301 ALA A N 1
ATOM 635 C CA . ALA A 1 147 ? 8.666 1.908 -5.260 1.00 21.94 301 ALA A CA 1
ATOM 636 C C . ALA A 1 147 ? 7.499 1.643 -4.301 1.00 21.60 301 ALA A C 1
ATOM 637 O O . ALA A 1 147 ? 7.511 2.178 -3.182 1.00 19.86 301 ALA A O 1
ATOM 639 N N A VAL A 1 148 ? 6.545 0.815 -4.737 0.50 22.36 302 VAL A N 1
ATOM 640 N N B VAL A 1 148 ? 6.502 0.853 -4.706 0.50 22.19 302 VAL A N 1
ATOM 641 C CA A VAL A 1 148 ? 5.327 0.496 -3.936 0.50 21.92 302 VAL A CA 1
ATOM 642 C CA B VAL A 1 148 ? 5.321 0.677 -3.807 0.50 21.56 302 VAL A CA 1
ATOM 643 C C A VAL A 1 148 ? 5.732 -0.255 -2.666 0.50 20.49 302 VAL A C 1
ATOM 644 C C B VAL A 1 148 ? 5.743 -0.110 -2.560 0.50 20.60 302 VAL A C 1
ATOM 645 O O A VAL A 1 148 ? 5.297 0.149 -1.577 0.50 20.36 302 VAL A O 1
ATOM 646 O O B VAL A 1 148 ? 5.444 0.353 -1.440 0.50 20.48 302 VAL A O 1
ATOM 653 N N A GLU A 1 149 ? 6.558 -1.289 -2.807 0.50 21.36 303 GLU A N 1
ATOM 654 N N B GLU A 1 149 ? 6.457 -1.218 -2.755 0.50 21.88 303 GLU A N 1
ATOM 655 C CA A GLU A 1 149 ? 6.952 -2.082 -1.617 0.50 21.20 303 GLU A CA 1
ATOM 656 C CA B GLU A 1 149 ? 6.915 -2.054 -1.614 0.50 22.12 303 GLU A CA 1
ATOM 657 C C A GLU A 1 149 ? 7.744 -1.187 -0.658 0.50 19.71 303 GLU A C 1
ATOM 658 C C B GLU A 1 149 ? 7.734 -1.180 -0.658 0.50 20.23 303 GLU A C 1
ATOM 659 O O A GLU A 1 149 ? 7.523 -1.267 0.568 0.50 18.44 303 GLU A O 1
ATOM 660 O O B GLU A 1 149 ? 7.525 -1.267 0.570 0.50 18.90 303 GLU A O 1
ATOM 671 N N . CYS A 1 150 ? 8.610 -0.341 -1.216 1.00 19.32 304 CYS A N 1
ATOM 672 C CA . CYS A 1 150 ? 9.490 0.509 -0.381 1.00 19.26 304 CYS A CA 1
ATOM 673 C C . CYS A 1 150 ? 8.665 1.535 0.396 1.00 17.72 304 CYS A C 1
ATOM 674 O O . CYS A 1 150 ? 8.827 1.598 1.627 1.00 16.79 304 CYS A O 1
ATOM 677 N N . LEU A 1 151 ? 7.769 2.265 -0.279 1.00 17.35 305 LEU A N 1
ATOM 678 C CA . LEU A 1 151 ? 6.989 3.299 0.445 1.00 17.12 305 LEU A CA 1
ATOM 679 C C . LEU A 1 151 ? 6.038 2.646 1.467 1.00 16.80 305 LEU A C 1
ATOM 680 O O . LEU A 1 151 ? 5.863 3.222 2.570 1.00 16.33 305 LEU A O 1
ATOM 685 N N . LEU A 1 152 ? 5.422 1.503 1.143 1.00 17.47 306 LEU A N 1
ATOM 686 C CA . LEU A 1 152 ? 4.549 0.851 2.157 1.00 17.74 306 LEU A CA 1
ATOM 687 C C . LEU A 1 152 ? 5.365 0.441 3.384 1.00 17.87 306 LEU A C 1
ATOM 688 O O . LEU A 1 152 ? 4.877 0.541 4.507 1.00 18.18 306 LEU A O 1
ATOM 709 N N . VAL A 1 154 ? 8.096 1.879 4.462 1.00 15.54 308 VAL A N 1
ATOM 710 C CA . VAL A 1 154 ? 8.446 3.086 5.192 1.00 15.36 308 VAL A CA 1
ATOM 711 C C . VAL A 1 154 ? 7.286 3.396 6.146 1.00 14.77 308 VAL A C 1
ATOM 712 O O . VAL A 1 154 ? 7.557 3.723 7.319 1.00 14.56 308 VAL A O 1
ATOM 716 N N . GLY A 1 155 ? 6.042 3.298 5.658 1.00 14.96 309 GLY A N 1
ATOM 717 C CA . GLY A 1 155 ? 4.869 3.597 6.494 1.00 15.70 309 GLY A CA 1
ATOM 718 C C . GLY A 1 155 ? 4.725 2.569 7.604 1.00 15.54 309 GLY A C 1
ATOM 719 O O . GLY A 1 155 ? 4.476 2.959 8.753 1.00 15.77 309 GLY A O 1
ATOM 720 N N . THR A 1 156 ? 4.955 1.305 7.271 1.00 16.99 310 THR A N 1
ATOM 721 C CA . THR A 1 156 ? 4.819 0.207 8.265 1.00 17.46 310 THR A CA 1
ATOM 722 C C . THR A 1 156 ? 5.830 0.412 9.398 1.00 16.80 310 THR A C 1
ATOM 723 O O . THR A 1 156 ? 5.444 0.312 10.577 1.00 16.87 310 THR A O 1
ATOM 727 N N . VAL A 1 157 ? 7.104 0.591 9.043 1.00 16.17 311 VAL A N 1
ATOM 728 C CA . VAL A 1 157 ? 8.173 0.795 10.056 1.00 16.31 311 VAL A CA 1
ATOM 729 C C . VAL A 1 157 ? 7.874 2.065 10.852 1.00 15.79 311 VAL A C 1
ATOM 730 O O . VAL A 1 157 ? 7.966 2.005 12.095 1.00 17.37 311 VAL A O 1
ATOM 734 N N . PHE A 1 158 ? 7.499 3.160 10.168 1.00 14.82 312 PHE A N 1
ATOM 735 C CA . PHE A 1 158 ? 7.208 4.401 10.930 1.00 14.75 312 PHE A CA 1
ATOM 736 C C . PHE A 1 158 ? 6.091 4.145 11.952 1.00 15.22 312 PHE A C 1
ATOM 737 O O . PHE A 1 158 ? 6.204 4.602 13.105 1.00 16.22 312 PHE A O 1
ATOM 745 N N A GLN A 1 159 ? 5.033 3.440 11.538 0.50 15.61 313 GLN A N 1
ATOM 746 N N B GLN A 1 159 ? 5.034 3.443 11.537 0.50 16.20 313 GLN A N 1
ATOM 747 C CA A GLN A 1 159 ? 3.879 3.153 12.436 0.50 16.54 313 GLN A CA 1
ATOM 748 C CA B GLN A 1 159 ? 3.908 3.196 12.474 0.50 17.52 313 GLN A CA 1
ATOM 749 C C A GLN A 1 159 ? 4.362 2.337 13.648 0.50 16.76 313 GLN A C 1
ATOM 750 C C B GLN A 1 159 ? 4.423 2.392 13.674 0.50 17.21 313 GLN A C 1
ATOM 751 O O A GLN A 1 159 ? 3.871 2.591 14.766 0.50 17.99 313 GLN A O 1
ATOM 752 O O B GLN A 1 159 ? 4.037 2.727 14.815 0.50 17.78 313 GLN A O 1
ATOM 763 N N . LEU A 1 160 ? 5.311 1.417 13.449 1.00 17.32 314 LEU A N 1
ATOM 764 C CA . LEU A 1 160 ? 5.835 0.625 14.594 1.00 17.66 314 LEU A CA 1
ATOM 765 C C . LEU A 1 160 ? 6.620 1.552 15.539 1.00 18.52 314 LEU A C 1
ATOM 766 O O . LEU A 1 160 ? 6.470 1.417 16.767 1.00 19.71 314 LEU A O 1
ATOM 771 N N . LEU A 1 161 ? 7.437 2.452 14.986 1.00 17.27 315 LEU A N 1
ATOM 772 C CA . LEU A 1 161 ? 8.233 3.397 15.814 1.00 17.84 315 LEU A CA 1
ATOM 773 C C . LEU A 1 161 ? 7.305 4.369 16.550 1.00 17.64 315 LEU A C 1
ATOM 774 O O . LEU A 1 161 ? 7.577 4.670 17.713 1.00 19.14 315 LEU A O 1
ATOM 779 N N . SER A 1 162 ? 6.285 4.859 15.855 1.00 17.90 316 SER A N 1
ATOM 780 C CA . SER A 1 162 ? 5.301 5.810 16.411 1.00 18.83 316 SER A CA 1
ATOM 781 C C . SER A 1 162 ? 4.589 5.180 17.619 1.00 20.08 316 SER A C 1
ATOM 782 O O . SER A 1 162 ? 4.370 5.885 18.628 1.00 20.29 316 SER A O 1
ATOM 785 N N A ASP A 1 163 ? 4.255 3.894 17.520 0.50 20.65 317 ASP A N 1
ATOM 786 N N B ASP A 1 163 ? 4.241 3.893 17.500 0.50 20.85 317 ASP A N 1
ATOM 787 C CA A ASP A 1 163 ? 3.539 3.185 18.613 0.50 21.52 317 ASP A CA 1
ATOM 788 C CA B ASP A 1 163 ? 3.564 3.121 18.580 0.50 21.82 317 ASP A CA 1
ATOM 789 C C A ASP A 1 163 ? 4.473 3.065 19.828 0.50 21.81 317 ASP A C 1
ATOM 790 C C B ASP A 1 163 ? 4.476 3.079 19.812 0.50 21.99 317 ASP A C 1
ATOM 791 O O A ASP A 1 163 ? 3.992 3.229 20.973 0.50 21.68 317 ASP A O 1
ATOM 792 O O B ASP A 1 163 ? 3.987 3.303 20.944 0.50 21.83 317 ASP A O 1
ATOM 801 N N . VAL A 1 164 ? 5.761 2.803 19.586 1.00 21.21 318 VAL A N 1
ATOM 802 C CA . VAL A 1 164 ? 6.749 2.713 20.698 1.00 22.10 318 VAL A CA 1
ATOM 803 C C . VAL A 1 164 ? 6.866 4.088 21.370 1.00 21.77 318 VAL A C 1
ATOM 804 O O . VAL A 1 164 ? 6.818 4.141 22.622 1.00 22.23 318 VAL A O 1
ATOM 808 N N . LEU A 1 165 ? 6.994 5.151 20.566 1.00 20.58 319 LEU A N 1
ATOM 809 C CA . LEU A 1 165 ? 7.155 6.531 21.106 1.00 21.12 319 LEU A CA 1
ATOM 810 C C . LEU A 1 165 ? 5.912 6.920 21.908 1.00 20.89 319 LEU A C 1
ATOM 811 O O . LEU A 1 165 ? 6.051 7.479 23.018 1.00 21.95 319 LEU A O 1
ATOM 816 N N . TYR A 1 166 ? 4.737 6.634 21.354 1.00 20.57 320 TYR A N 1
ATOM 817 C CA . TYR A 1 166 ? 3.489 7.041 22.035 1.00 21.74 320 TYR A CA 1
ATOM 818 C C . TYR A 1 166 ? 3.388 6.342 23.396 1.00 22.68 320 TYR A C 1
ATOM 819 O O . TYR A 1 166 ? 3.131 7.010 24.410 1.00 22.68 320 TYR A O 1
ATOM 828 N N . LYS A 1 167 ? 3.638 5.033 23.419 1.00 23.40 321 LYS A N 1
ATOM 829 C CA A LYS A 1 167 ? 3.532 4.261 24.689 0.50 25.23 321 LYS A CA 1
ATOM 830 C CA B LYS A 1 167 ? 3.568 4.233 24.673 0.50 25.32 321 LYS A CA 1
ATOM 831 C C . LYS A 1 167 ? 4.527 4.810 25.721 1.00 25.94 321 LYS A C 1
ATOM 832 O O . LYS A 1 167 ? 4.115 4.962 26.904 1.00 26.07 321 LYS A O 1
ATOM 843 N N . ARG A 1 168 ? 5.763 5.078 25.296 1.00 25.07 322 ARG A N 1
ATOM 844 C CA . ARG A 1 168 ? 6.832 5.610 26.178 1.00 28.43 322 ARG A CA 1
ATOM 845 C C . ARG A 1 168 ? 6.459 6.990 26.721 1.00 27.48 322 ARG A C 1
ATOM 846 O O . ARG A 1 168 ? 6.592 7.211 27.932 1.00 27.74 322 ARG A O 1
ATOM 854 N N . TYR A 1 169 ? 6.045 7.905 25.848 1.00 21.48 323 TYR A N 1
ATOM 855 C CA . TYR A 1 169 ? 5.713 9.271 26.324 1.00 23.31 323 TYR A CA 1
ATOM 856 C C . TYR A 1 169 ? 4.498 9.253 27.259 1.00 24.36 323 TYR A C 1
ATOM 857 O O . TYR A 1 169 ? 4.526 10.011 28.236 1.00 25.46 323 TYR A O 1
ATOM 866 N N . ARG A 1 170 ? 3.468 8.459 26.957 1.00 25.71 324 ARG A N 1
ATOM 867 C CA A ARG A 1 170 ? 2.261 8.383 27.829 0.50 27.88 324 ARG A CA 1
ATOM 868 C CA B ARG A 1 170 ? 2.269 8.415 27.837 0.50 27.35 324 ARG A CA 1
ATOM 869 C C . ARG A 1 170 ? 2.680 7.879 29.216 1.00 27.98 324 ARG A C 1
ATOM 870 O O . ARG A 1 170 ? 2.147 8.399 30.214 1.00 28.60 324 ARG A O 1
ATOM 885 N N . GLU A 1 171 ? 3.603 6.909 29.259 1.00 27.56 325 GLU A N 1
ATOM 886 C CA . GLU A 1 171 ? 4.092 6.380 30.565 1.00 30.51 325 GLU A CA 1
ATOM 887 C C . GLU A 1 171 ? 4.758 7.516 31.345 1.00 30.65 325 GLU A C 1
ATOM 888 O O . GLU A 1 171 ? 4.602 7.553 32.572 1.00 31.18 325 GLU A O 1
ATOM 894 N N . ASP A 1 172 ? 5.449 8.415 30.631 1.00 30.34 326 ASP A N 1
ATOM 895 C CA . ASP A 1 172 ? 6.206 9.547 31.234 1.00 32.18 326 ASP A CA 1
ATOM 896 C C . ASP A 1 172 ? 5.312 10.785 31.384 1.00 32.31 326 ASP A C 1
ATOM 897 O O . ASP A 1 172 ? 5.850 11.845 31.747 1.00 34.19 326 ASP A O 1
ATOM 902 N N . LYS A 1 173 ? 4.011 10.647 31.104 1.00 32.08 327 LYS A N 1
ATOM 903 C CA A LYS A 1 173 ? 3.025 11.758 31.218 0.50 33.16 327 LYS A CA 1
ATOM 904 C CA B LYS A 1 173 ? 3.035 11.765 31.231 0.50 32.91 327 LYS A CA 1
ATOM 905 C C . LYS A 1 173 ? 3.475 12.936 30.344 1.00 32.73 327 LYS A C 1
ATOM 906 O O . LYS A 1 173 ? 3.332 14.098 30.782 1.00 33.20 327 LYS A O 1
ATOM 917 N N . ARG A 1 174 ? 3.985 12.624 29.153 1.00 29.86 328 ARG A N 1
ATOM 918 C CA . ARG A 1 174 ? 4.441 13.651 28.181 1.00 28.35 328 ARG A CA 1
ATOM 919 C C . ARG A 1 174 ? 3.458 13.704 27.016 1.00 27.84 328 ARG A C 1
ATOM 920 O O . ARG A 1 174 ? 2.821 12.684 26.734 1.00 26.39 328 ARG A O 1
ATOM 928 N N . PHE A 1 175 ? 3.393 14.843 26.329 1.00 26.70 329 PHE A N 1
ATOM 929 C CA . PHE A 1 175 ? 2.483 14.952 25.166 1.00 24.85 329 PHE A CA 1
ATOM 930 C C . PHE A 1 175 ? 2.941 14.005 24.050 1.00 22.83 329 PHE A C 1
ATOM 931 O O . PHE A 1 175 ? 4.131 13.972 23.718 1.00 25.03 329 PHE A O 1
ATOM 939 N N . ALA A 1 176 ? 1.997 13.255 23.500 1.00 22.05 330 ALA A N 1
ATOM 940 C CA . ALA A 1 176 ? 2.254 12.384 22.335 1.00 21.41 330 ALA A CA 1
ATOM 941 C C . ALA A 1 176 ? 0.900 12.003 21.751 1.00 21.47 330 ALA A C 1
ATOM 942 O O . ALA A 1 176 ? -0.111 12.076 22.494 1.00 21.26 330 ALA A O 1
ATOM 944 N N . LEU A 1 177 ? 0.875 11.697 20.452 1.00 20.10 331 LEU A N 1
ATOM 945 C CA . LEU A 1 177 ? -0.378 11.265 19.792 1.00 19.07 331 LEU A CA 1
ATOM 946 C C . LEU A 1 177 ? -0.070 10.047 18.931 1.00 19.57 331 LEU A C 1
ATOM 947 O O . LEU A 1 177 ? 1.077 9.919 18.456 1.00 20.21 331 LEU A O 1
ATOM 952 N N . GLN A 1 178 ? -1.075 9.205 18.760 1.00 19.40 332 GLN A N 1
ATOM 953 C CA . GLN A 1 178 ? -0.948 8.051 17.847 1.00 19.56 332 GLN A CA 1
ATOM 954 C C . GLN A 1 178 ? -1.023 8.574 16.412 1.00 18.63 332 GLN A C 1
ATOM 955 O O . GLN A 1 178 ? -1.586 9.673 16.184 1.00 20.05 332 GLN A O 1
ATOM 961 N N . THR A 1 179 ? -0.507 7.790 15.469 1.00 17.31 333 THR A N 1
ATOM 962 C CA . THR A 1 179 ? -0.547 8.205 14.053 1.00 16.88 333 THR A CA 1
ATOM 963 C C . THR A 1 179 ? -1.326 7.178 13.222 1.00 16.99 333 THR A C 1
ATOM 964 O O . THR A 1 179 ? -1.651 6.068 13.730 1.00 18.04 333 THR A O 1
ATOM 968 N N . ARG A 1 180 ? -1.679 7.597 12.021 1.00 16.10 334 ARG A N 1
ATOM 969 C CA . ARG A 1 180 ? -2.408 6.772 11.021 1.00 17.49 334 ARG A CA 1
ATOM 970 C C . ARG A 1 180 ? -1.786 7.115 9.672 1.00 16.42 334 ARG A C 1
ATOM 971 O O . ARG A 1 180 ? -1.256 8.238 9.538 1.00 16.83 334 ARG A O 1
ATOM 979 N N . SER A 1 181 ? -1.850 6.210 8.699 1.00 15.82 335 SER A N 1
ATOM 980 C CA . SER A 1 181 ? -1.164 6.557 7.437 1.00 15.02 335 SER A CA 1
ATOM 981 C C . SER A 1 181 ? -1.857 5.937 6.239 1.00 14.70 335 SER A C 1
ATOM 982 O O . SER A 1 181 ? -2.590 4.966 6.396 1.00 15.55 335 SER A O 1
ATOM 985 N N . ALA A 1 182 ? -1.590 6.515 5.083 1.00 14.30 336 ALA A N 1
ATOM 986 C CA . ALA A 1 182 ? -2.157 5.997 3.832 1.00 14.93 336 ALA A CA 1
ATOM 987 C C . ALA A 1 182 ? -1.123 6.113 2.727 1.00 15.21 336 ALA A C 1
ATOM 988 O O . ALA A 1 182 ? -0.388 7.124 2.689 1.00 14.81 336 ALA A O 1
ATOM 990 N N . VAL A 1 183 ? -1.112 5.127 1.841 1.00 15.51 337 VAL A N 1
ATOM 991 C CA . VAL A 1 183 ? -0.251 5.149 0.636 1.00 15.54 337 VAL A CA 1
ATOM 992 C C . VAL A 1 183 ? -1.190 5.143 -0.566 1.00 15.71 337 VAL A C 1
ATOM 993 O O . VAL A 1 183 ? -2.036 4.226 -0.646 1.00 16.31 337 VAL A O 1
ATOM 997 N N . CYS A 1 184 ? -1.047 6.113 -1.472 1.00 16.24 338 CYS A N 1
ATOM 998 C CA . CYS A 1 184 ? -1.967 6.130 -2.623 1.00 16.59 338 CYS A CA 1
ATOM 999 C C . CYS A 1 184 ? -1.290 6.522 -3.923 1.00 17.37 338 CYS A C 1
ATOM 1000 O O . CYS A 1 184 ? -0.283 7.251 -3.896 1.00 16.78 338 CYS A O 1
ATOM 1003 N N . ASN A 1 185 ? -1.867 6.013 -5.001 1.00 18.06 339 ASN A N 1
ATOM 1004 C CA . ASN A 1 185 ? -1.565 6.485 -6.364 1.00 20.48 339 ASN A CA 1
ATOM 1005 C C . ASN A 1 185 ? -2.668 7.499 -6.677 1.00 18.73 339 ASN A C 1
ATOM 1006 O O . ASN A 1 185 ? -3.600 7.634 -5.857 1.00 18.65 339 ASN A O 1
ATOM 1011 N N . ALA A 1 186 ? -2.559 8.201 -7.801 1.00 18.74 340 ALA A N 1
ATOM 1012 C CA . ALA A 1 186 ? -3.634 9.121 -8.224 1.00 18.26 340 ALA A CA 1
ATOM 1013 C C . ALA A 1 186 ? -4.936 8.323 -8.337 1.00 18.64 340 ALA A C 1
ATOM 1014 O O . ALA A 1 186 ? -4.866 7.120 -8.655 1.00 20.46 340 ALA A O 1
ATOM 1016 N N 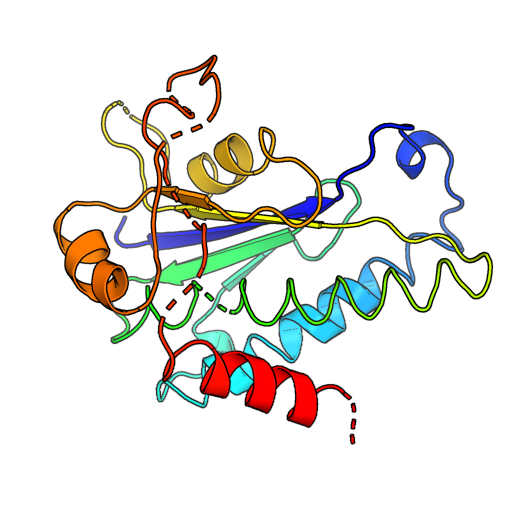. VAL A 1 187 ? -6.072 8.974 -8.104 1.00 17.93 341 VAL A N 1
ATOM 1017 C CA . VAL A 1 187 ? -7.408 8.325 -8.209 1.00 19.22 341 VAL A CA 1
ATOM 1018 C C . VAL A 1 187 ? -8.102 8.864 -9.464 1.00 20.85 341 VAL A C 1
ATOM 1019 O O . VAL A 1 187 ? -8.540 10.016 -9.466 1.00 19.65 341 VAL A O 1
ATOM 1023 N N . GLU A 1 188 ? -8.224 8.013 -10.479 1.00 23.54 342 GLU A N 1
ATOM 1024 C CA . GLU A 1 188 ? -8.820 8.399 -11.784 1.00 25.20 342 GLU A CA 1
ATOM 1025 C C . GLU A 1 188 ? -10.260 8.909 -11.634 1.00 25.01 342 GLU A C 1
ATOM 1026 O O . GLU A 1 188 ? -10.554 9.938 -12.240 1.00 25.14 342 GLU A O 1
ATOM 1032 N N . ALA A 1 189 ? -11.124 8.203 -10.892 1.00 24.93 343 ALA A N 1
ATOM 1033 C CA . ALA A 1 189 ? -12.557 8.595 -10.755 1.00 27.24 343 ALA A CA 1
ATOM 1034 C C . ALA A 1 189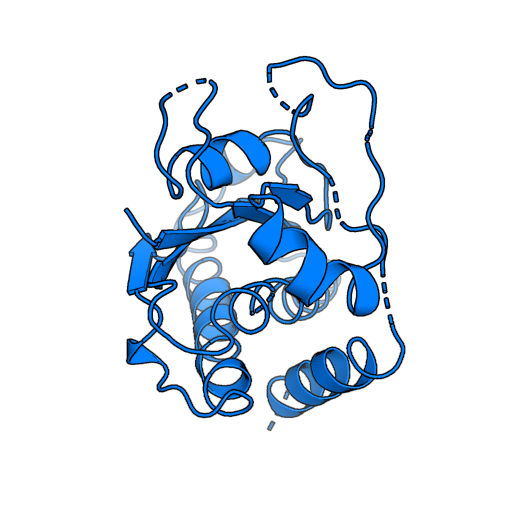 ? -12.724 9.953 -10.077 1.00 25.99 343 ALA A C 1
ATOM 1035 O O . ALA A 1 189 ? -13.680 10.686 -10.365 1.00 27.38 343 ALA A O 1
ATOM 1045 N N . GLN A 1 191 ? -10.231 12.273 -10.105 1.00 18.07 345 GLN A N 1
ATOM 1046 C CA . GLN A 1 191 ? -9.398 13.231 -10.825 1.00 17.91 345 GLN A CA 1
ATOM 1047 C C . GLN A 1 191 ? -8.481 13.976 -9.839 1.00 17.65 345 GLN A C 1
ATOM 1048 O O . GLN A 1 191 ? -8.299 15.191 -9.990 1.00 17.57 345 GLN A O 1
ATOM 1054 N N . ILE A 1 192 ? -7.915 13.255 -8.858 1.00 17.16 346 ILE A N 1
ATOM 1055 C CA . ILE A 1 192 ? -6.969 13.886 -7.897 1.00 16.66 346 ILE A CA 1
ATOM 1056 C C . ILE A 1 192 ? -5.631 13.152 -7.989 1.00 16.44 346 ILE A C 1
ATOM 1057 O O . ILE A 1 192 ? -5.620 11.994 -8.431 1.00 16.41 346 ILE A O 1
ATOM 1062 N N . ASP A 1 193 ? -4.559 13.845 -7.605 1.00 16.65 347 ASP A N 1
ATOM 1063 C CA . ASP A 1 193 ? -3.201 13.253 -7.654 1.00 17.03 347 ASP A CA 1
ATOM 1064 C C . ASP A 1 193 ? -2.943 12.407 -6.403 1.00 16.42 347 ASP A C 1
ATOM 1065 O O . ASP A 1 193 ? -3.763 12.406 -5.457 1.00 15.70 347 ASP A O 1
ATOM 1070 N N . ALA A 1 194 ? -1.771 11.783 -6.374 1.00 15.48 348 ALA A N 1
ATOM 1071 C CA . ALA A 1 194 ? -1.429 10.845 -5.284 1.00 15.32 348 ALA A CA 1
ATOM 1072 C C . ALA A 1 194 ? -1.361 11.539 -3.921 1.00 14.98 348 ALA A C 1
ATOM 1073 O O . ALA A 1 194 ? -1.833 10.955 -2.952 1.00 15.28 348 ALA A O 1
ATOM 1075 N N . LYS A 1 195 ? -0.721 12.700 -3.853 1.00 16.32 349 LYS A N 1
ATOM 1076 C CA A LYS A 1 195 ? -0.563 13.450 -2.579 0.50 17.24 349 LYS A CA 1
ATOM 1077 C CA B LYS A 1 195 ? -0.564 13.401 -2.552 0.50 16.37 349 LYS A CA 1
ATOM 1078 C C . LYS A 1 195 ? -1.943 13.766 -1.993 1.00 16.34 349 LYS A C 1
ATOM 1079 O O . LYS A 1 195 ? -2.169 13.508 -0.798 1.00 16.64 349 LYS A O 1
ATOM 1090 N N . GLU A 1 196 ? -2.819 14.320 -2.817 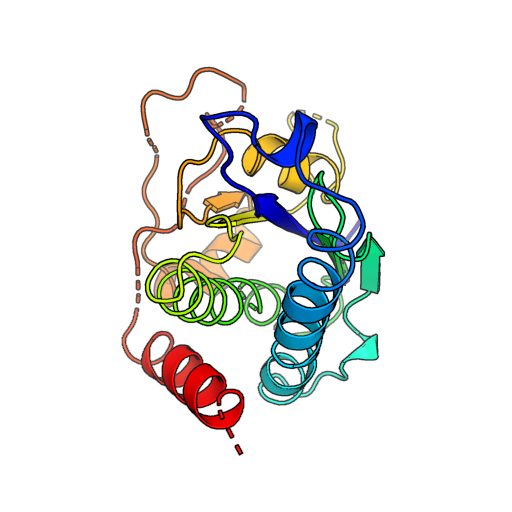1.00 16.61 350 GLU A N 1
ATOM 1091 C CA . GLU A 1 196 ? -4.172 14.652 -2.321 1.00 15.91 350 GLU A CA 1
ATOM 1092 C C . GLU A 1 196 ? -4.912 13.371 -1.903 1.00 14.86 350 GLU A C 1
ATOM 1093 O O . GLU A 1 196 ? -5.559 13.397 -0.863 1.00 15.69 350 GLU A O 1
ATOM 1099 N N . ALA A 1 197 ? -4.781 12.292 -2.675 1.00 15.16 351 ALA A N 1
ATOM 1100 C CA . ALA A 1 197 ? -5.489 11.033 -2.345 1.00 14.50 351 ALA A CA 1
ATOM 1101 C C . ALA A 1 197 ? -5.000 10.489 -0.997 1.00 15.00 351 ALA A C 1
ATOM 1102 O O . ALA A 1 197 ? -5.843 10.119 -0.170 1.00 15.22 351 ALA A O 1
ATOM 1104 N N . ALA A 1 198 ? -3.679 10.477 -0.771 1.00 14.10 352 ALA A N 1
ATOM 1105 C CA . ALA A 1 198 ? -3.132 9.945 0.503 1.00 13.99 352 ALA A CA 1
ATOM 1106 C C . ALA A 1 198 ? -3.623 10.788 1.698 1.00 14.30 352 ALA A C 1
ATOM 1107 O O . ALA A 1 198 ? -3.990 10.192 2.729 1.00 15.17 352 ALA A O 1
ATOM 1109 N N . GLN A 1 199 ? -3.663 12.113 1.551 1.00 14.86 353 GLN A N 1
ATOM 1110 C CA . GLN A 1 199 ? -4.164 13.046 2.605 1.00 16.36 353 GLN A CA 1
ATOM 1111 C C . GLN A 1 199 ? -5.657 12.777 2.850 1.00 16.43 353 GLN A C 1
ATOM 1112 O O . GLN A 1 199 ? -6.046 12.615 4.027 1.00 17.89 353 GLN A O 1
ATOM 1118 N N . ARG A 1 200 ? -6.448 12.639 1.784 1.00 15.77 354 ARG A N 1
ATOM 1119 C CA . ARG A 1 200 ? -7.897 12.390 1.973 1.00 17.33 354 ARG A CA 1
ATOM 1120 C C . ARG A 1 200 ? -8.140 11.014 2.593 1.00 17.79 354 ARG A C 1
ATOM 1121 O O . ARG A 1 200 ? -9.051 10.902 3.418 1.00 19.47 354 ARG A O 1
ATOM 1129 N N . LEU A 1 201 ? -7.361 10.002 2.219 1.00 17.41 355 LEU A N 1
ATOM 1130 C CA . LEU A 1 201 ? -7.622 8.662 2.802 1.00 17.46 355 LEU A CA 1
ATOM 1131 C C . LEU A 1 201 ? -7.199 8.640 4.275 1.00 17.89 355 LEU A C 1
ATOM 1132 O O . LEU A 1 201 ? -7.976 8.131 5.109 1.00 18.80 355 LEU A O 1
ATOM 1137 N N . ALA A 1 202 ? -6.022 9.195 4.592 1.00 16.61 356 ALA A N 1
ATOM 1138 C CA . ALA A 1 202 ? -5.539 9.119 5.989 1.00 17.55 356 ALA A CA 1
ATOM 1139 C C . ALA A 1 202 ? -6.469 9.875 6.952 1.00 18.99 356 ALA A C 1
ATOM 1140 O O . ALA A 1 202 ? -6.577 9.443 8.109 1.00 19.28 356 ALA A O 1
ATOM 1142 N N . GLN A 1 203 ? -7.169 10.909 6.478 1.00 20.49 357 GLN A N 1
ATOM 1143 C CA A GLN A 1 203 ? -8.032 11.737 7.363 0.60 23.62 357 GLN A CA 1
ATOM 1144 C CA B GLN A 1 203 ? -8.033 11.739 7.363 0.40 23.91 357 GLN A CA 1
ATOM 1145 C C . GLN A 1 203 ? -9.191 10.891 7.914 1.00 24.77 357 GLN A C 1
ATOM 1146 O O . GLN A 1 203 ? -9.722 11.251 8.981 1.00 26.30 357 GLN A O 1
ATOM 1157 N N . HIS A 1 204 ? -9.550 9.802 7.231 1.00 24.13 358 HIS A N 1
ATOM 1158 C CA . HIS A 1 204 ? -10.711 8.989 7.689 1.00 28.37 358 HIS A CA 1
ATOM 1159 C C . HIS A 1 204 ? -10.293 7.780 8.526 1.00 26.49 358 HIS A C 1
ATOM 1160 O O . HIS A 1 204 ? -11.190 7.013 8.946 1.00 28.66 358 HIS A O 1
ATOM 1167 N N . LEU A 1 205 ? -9.004 7.643 8.815 1.00 23.40 359 LEU A N 1
ATOM 1168 C CA . LEU A 1 205 ? -8.544 6.484 9.612 1.00 21.96 359 LEU A CA 1
ATOM 1169 C C . LEU A 1 205 ? -8.556 6.792 11.113 1.00 22.65 359 LEU A C 1
ATOM 1170 O O . LEU A 1 205 ? -8.630 7.967 11.512 1.00 25.71 359 LEU A O 1
ATOM 1175 N N . HIS A 1 206 ? -8.497 5.733 11.913 1.00 23.13 360 HIS A N 1
ATOM 1176 C CA . HIS A 1 206 ? -8.434 5.850 13.387 1.00 25.62 360 HIS A CA 1
ATOM 1177 C C . HIS A 1 206 ? -7.012 5.503 13.835 1.00 24.69 360 HIS A C 1
ATOM 1178 O O . HIS A 1 206 ? -6.150 5.257 12.945 1.00 23.17 360 HIS A O 1
ATOM 1185 N N . ALA A 1 207 ? -6.782 5.490 15.147 1.00 24.65 361 ALA A N 1
ATOM 1186 C CA . ALA A 1 207 ? -5.430 5.275 15.716 1.00 24.51 361 ALA A CA 1
ATOM 1187 C C . ALA A 1 207 ? -4.768 3.997 15.192 1.00 22.84 361 ALA A C 1
ATOM 1188 O O . ALA A 1 207 ? -5.427 2.934 15.174 1.00 23.40 361 ALA A O 1
ATOM 1190 N N . LYS A 1 208 ? -3.501 4.141 14.781 1.00 22.30 362 LYS A N 1
ATOM 1191 C CA . LYS A 1 208 ? -2.581 3.054 14.360 1.00 23.11 362 LYS A CA 1
ATOM 1192 C C . LYS A 1 208 ? -3.006 2.393 13.047 1.00 22.58 362 LYS A C 1
ATOM 1193 O O . LYS A 1 208 ? -2.324 1.430 12.656 1.00 25.71 362 LYS A O 1
ATOM 1199 N N . GLU A 1 209 ? -4.045 2.897 12.382 1.00 19.96 363 GLU A N 1
ATOM 1200 C CA . GLU A 1 209 ? -4.521 2.251 11.132 1.00 18.68 363 GLU A CA 1
ATOM 1201 C C . GLU A 1 209 ? -3.681 2.680 9.928 1.00 18.42 363 GLU A C 1
ATOM 1202 O O . GLU A 1 209 ? -3.111 3.808 9.905 1.00 17.85 363 GLU A O 1
ATOM 1208 N N . SER A 1 210 ? -3.653 1.791 8.946 1.00 17.38 364 SER A N 1
ATOM 1209 C CA A SER A 1 210 ? -2.934 2.032 7.673 0.70 18.43 364 SER A CA 1
ATOM 1210 C CA B SER A 1 210 ? -2.914 1.996 7.677 0.30 17.63 364 SER A CA 1
ATOM 1211 C C . SER A 1 210 ? -3.821 1.569 6.524 1.00 17.82 364 SER A C 1
ATOM 1212 O O . SER A 1 210 ? -4.449 0.508 6.656 1.00 19.33 364 SER A O 1
ATOM 1217 N N . ALA A 1 211 ? -3.873 2.364 5.457 1.00 17.17 365 ALA A N 1
ATOM 1218 C CA . ALA A 1 211 ? -4.714 1.992 4.310 1.00 18.00 365 ALA A CA 1
ATOM 1219 C C . ALA A 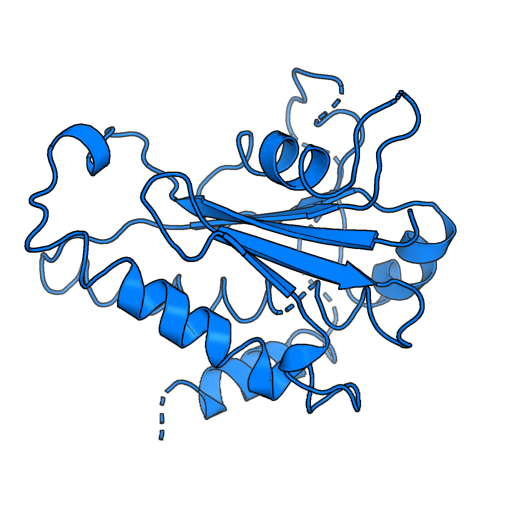1 211 ? -3.980 2.331 3.016 1.00 17.02 365 ALA A C 1
ATOM 1220 O O . ALA A 1 211 ? -2.924 3.030 3.061 1.00 16.64 365 ALA A O 1
ATOM 1222 N N . LEU A 1 212 ? -4.521 1.855 1.904 1.00 17.48 366 LEU A N 1
ATOM 1223 C CA . LEU A 1 212 ? -3.905 2.189 0.608 1.00 17.54 366 LEU A CA 1
ATOM 1224 C C . LEU A 1 212 ? -4.962 2.248 -0.492 1.00 18.28 366 LEU A C 1
ATOM 1225 O O . LEU A 1 212 ? -6.103 1.776 -0.302 1.00 18.88 366 LEU A O 1
ATOM 1230 N N . TYR A 1 213 ? -4.596 2.963 -1.542 1.00 18.67 367 TYR A N 1
ATOM 1231 C CA . TYR A 1 213 ? -5.347 2.993 -2.810 1.00 19.09 367 TYR A CA 1
ATOM 1232 C C . TYR A 1 213 ? -4.294 2.820 -3.891 1.00 18.50 367 TYR A C 1
ATOM 1233 O O . TYR A 1 213 ? -3.411 3.689 -4.009 1.00 17.76 367 TYR A O 1
ATOM 1242 N N . LEU A 1 214 ? -4.361 1.709 -4.621 1.00 19.62 368 LEU A N 1
ATOM 1243 C CA . LEU A 1 214 ? -3.364 1.425 -5.679 1.00 20.95 368 LEU A CA 1
ATOM 1244 C C . LEU A 1 214 ? -4.073 0.952 -6.944 1.00 24.19 368 LEU A C 1
ATOM 1245 O O . LEU A 1 214 ? -5.166 0.344 -6.819 1.00 24.73 368 LEU A O 1
ATOM 1250 N N . ASP A 1 215 ? -3.465 1.216 -8.103 1.00 27.59 369 ASP A N 1
ATOM 1251 C CA . ASP A 1 215 ? -4.061 0.723 -9.376 1.00 32.58 369 ASP A CA 1
ATOM 1252 C C . ASP A 1 215 ? -3.927 -0.807 -9.387 1.00 35.44 369 ASP A C 1
ATOM 1253 O O . ASP A 1 215 ? -3.185 -1.352 -8.536 1.00 33.41 369 ASP A O 1
ATOM 1258 N N . 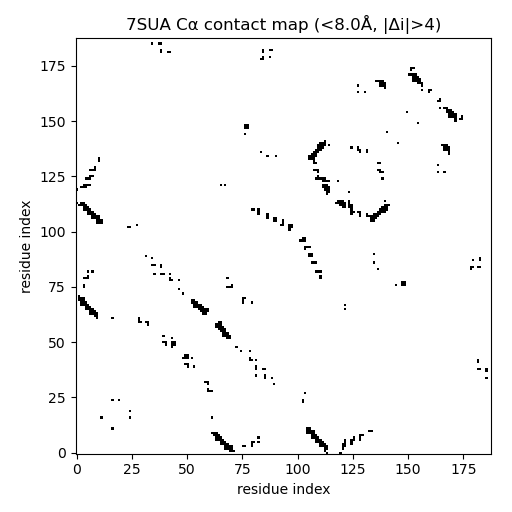ASN A 1 216 ? -4.601 -1.471 -10.331 1.00 39.72 370 ASN A N 1
ATOM 1259 C CA . ASN A 1 216 ? -4.629 -2.957 -10.406 1.00 44.59 370 ASN A CA 1
ATOM 1260 C C . ASN A 1 216 ? -3.213 -3.536 -10.457 1.00 46.73 370 ASN A C 1
ATOM 1261 O O . ASN A 1 216 ? -2.947 -4.486 -9.702 1.00 49.07 370 ASN A O 1
ATOM 1266 N N . GLU A 1 217 ? -2.345 -2.987 -11.307 1.00 49.85 371 GLU A N 1
ATOM 1267 C CA . GLU A 1 217 ? -0.957 -3.512 -11.431 1.00 52.60 371 GLU A CA 1
ATOM 1268 C C . GLU A 1 217 ? -0.269 -3.484 -10.061 1.00 50.77 371 GLU A C 1
ATOM 1269 O O . GLU A 1 217 ? 0.220 -4.547 -9.619 1.00 51.35 371 GLU A O 1
ATOM 1275 N N . GLN A 1 218 ? -0.268 -2.318 -9.411 1.00 45.76 372 GLN A N 1
ATOM 1276 C CA . GLN A 1 218 ? 0.397 -2.116 -8.094 1.00 44.66 372 GLN A CA 1
ATOM 1277 C C . GLN A 1 218 ? -0.185 -3.065 -7.040 1.00 42.22 372 GLN A C 1
ATOM 1278 O O . GLN A 1 218 ? 0.605 -3.580 -6.238 1.00 43.96 372 GLN A O 1
ATOM 1284 N N . LEU A 1 219 ? -1.504 -3.280 -7.032 1.00 42.71 373 LEU A N 1
ATOM 1285 C CA . LEU A 1 219 ? -2.097 -4.216 -6.037 1.00 44.26 373 LEU A CA 1
ATOM 1286 C C . LEU A 1 219 ? -1.457 -5.604 -6.178 1.00 50.22 373 LEU A C 1
ATOM 1287 O O . LEU A 1 219 ? -1.076 -6.178 -5.143 1.00 49.83 373 LEU A O 1
ATOM 1292 N N . LYS A 1 220 ? -1.337 -6.119 -7.407 1.00 55.60 374 LYS A N 1
ATOM 1293 C CA . LYS A 1 220 ? -0.749 -7.471 -7.609 1.00 60.59 374 LYS A CA 1
ATOM 1294 C C . LYS A 1 220 ? 0.644 -7.548 -6.968 1.00 61.60 374 LYS A C 1
ATOM 1295 O O . LYS A 1 220 ? 0.935 -8.570 -6.320 1.00 65.44 374 LYS A O 1
ATOM 1301 N N . ALA A 1 221 ? 1.452 -6.495 -7.111 1.00 60.86 375 ALA A N 1
ATOM 1302 C CA . ALA A 1 221 ? 2.838 -6.462 -6.583 1.00 62.81 375 ALA A CA 1
ATOM 1303 C C . ALA A 1 221 ? 2.895 -6.501 -5.048 1.00 63.49 375 ALA A C 1
ATOM 1304 O O . ALA A 1 221 ? 4.007 -6.755 -4.531 1.00 68.03 375 ALA A O 1
ATOM 1306 N N . ILE A 1 222 ? 1.782 -6.274 -4.334 1.00 56.89 376 ILE A N 1
ATOM 1307 C CA . ILE A 1 222 ? 1.871 -6.258 -2.836 1.00 51.55 376 ILE A CA 1
ATOM 1308 C C . ILE A 1 222 ? 0.745 -7.061 -2.170 1.00 48.79 376 ILE A C 1
ATOM 1309 O O . ILE A 1 222 ? 0.828 -7.204 -0.937 1.00 47.25 376 ILE A O 1
ATOM 1314 N N . GLN A 1 223 ? -0.251 -7.573 -2.904 1.00 50.30 377 GLN A N 1
ATOM 1315 C CA . GLN A 1 223 ? -1.336 -8.316 -2.194 1.00 53.46 377 GLN A CA 1
ATOM 1316 C C . GLN A 1 223 ? -0.799 -9.616 -1.581 1.00 53.72 377 GLN A C 1
ATOM 1317 O O . GLN A 1 223 ? -1.502 -10.172 -0.719 1.00 53.35 377 GLN A O 1
ATOM 1323 N N . ASP A 1 224 ? 0.392 -10.068 -1.992 1.00 54.49 378 ASP A N 1
ATOM 1324 C CA . ASP A 1 224 ? 1.001 -11.298 -1.415 1.00 56.54 378 ASP A CA 1
ATOM 1325 C C . ASP A 1 224 ? 1.794 -10.926 -0.155 1.00 51.74 378 ASP A C 1
ATOM 1326 O O . ASP A 1 224 ? 2.075 -11.835 0.654 1.00 54.28 378 ASP A O 1
ATOM 1331 N N . SER A 1 225 ? 2.131 -9.640 -0.002 1.00 43.30 379 SER A N 1
ATOM 1332 C CA . SER A 1 225 ? 2.918 -9.134 1.155 1.00 39.07 379 SER A CA 1
ATOM 1333 C C . SER A 1 225 ? 1.989 -8.614 2.257 1.00 34.56 379 SER A C 1
ATOM 1334 O O . SER A 1 225 ? 2.296 -8.827 3.444 1.00 33.56 379 SER A O 1
ATOM 1337 N N . TYR A 1 226 ? 0.904 -7.948 1.863 1.00 32.00 380 TYR A N 1
ATOM 1338 C CA . TYR A 1 226 ? -0.064 -7.347 2.822 1.00 30.57 380 TYR A CA 1
ATOM 1339 C C . TYR A 1 226 ? -1.433 -8.018 2.706 1.00 30.99 380 TYR A C 1
ATOM 1340 O O . TYR A 1 226 ? -1.805 -8.445 1.604 1.00 34.60 380 TYR A O 1
ATOM 1349 N N . GLN A 1 227 ? -2.131 -8.113 3.840 1.00 29.29 381 GLN A N 1
ATOM 1350 C CA . GLN A 1 227 ? -3.505 -8.673 3.931 1.00 30.92 381 GLN A CA 1
ATOM 1351 C C . GLN A 1 227 ? -4.439 -7.468 3.868 1.00 27.67 381 GLN A C 1
ATOM 1352 O O . GLN A 1 227 ? -4.370 -6.632 4.793 1.00 27.53 381 GLN A O 1
ATOM 1358 N N . LEU A 1 228 ? -5.203 -7.344 2.785 1.00 27.01 382 LEU A N 1
ATOM 1359 C CA . LEU A 1 228 ? -6.080 -6.167 2.583 1.00 26.57 382 LEU A CA 1
ATOM 1360 C C . LEU A 1 228 ? -7.550 -6.522 2.784 1.00 27.67 382 LEU A C 1
ATOM 1361 O O . LEU A 1 228 ? -7.977 -7.631 2.372 1.00 30.16 382 LEU A O 1
ATOM 1366 N N . VAL A 1 229 ? -8.288 -5.603 3.400 1.00 25.26 383 VAL A N 1
ATOM 1367 C CA . VAL A 1 229 ? -9.757 -5.755 3.600 1.00 27.79 383 VAL A CA 1
ATOM 1368 C C . VAL A 1 229 ? -10.428 -4.442 3.178 1.00 26.84 383 VAL A C 1
ATOM 1369 O O . VAL A 1 229 ? -9.748 -3.412 3.114 1.00 24.49 383 VAL A O 1
ATOM 1373 N N . ALA A 1 230 ? -11.730 -4.489 2.921 1.00 29.45 384 ALA A N 1
ATOM 1374 C CA . ALA A 1 230 ? -12.477 -3.266 2.555 1.00 28.97 384 ALA A CA 1
ATOM 1375 C C . ALA A 1 230 ? -12.535 -2.331 3.761 1.00 29.98 384 ALA A C 1
ATOM 1376 O O . ALA A 1 230 ? -12.458 -2.770 4.908 1.00 30.10 384 ALA A O 1
ATOM 1386 N N . PRO A 1 232 ? -14.099 0.104 6.603 1.00 39.94 386 PRO A N 1
ATOM 1387 C CA . PRO A 1 232 ? -15.313 -0.085 7.402 1.00 43.31 386 PRO A CA 1
ATOM 1388 C C . PRO A 1 232 ? -16.320 1.073 7.295 1.00 44.18 386 PRO A C 1
ATOM 1389 O O . PRO A 1 232 ? -15.898 2.216 7.396 1.00 42.65 386 PRO A O 1
ATOM 1393 N N . ASN A 1 233 ? -17.606 0.745 7.104 1.00 46.13 387 ASN A N 1
ATOM 1394 C CA . ASN A 1 233 ? -18.701 1.749 6.980 1.00 47.94 387 ASN A CA 1
ATOM 1395 C C . ASN A 1 233 ? -18.222 2.942 6.154 1.00 43.90 387 ASN A C 1
ATOM 1396 O O . ASN A 1 233 ? -18.321 4.083 6.600 1.00 43.32 387 ASN A O 1
ATOM 1401 N N . PRO A 1 234 ? -17.734 2.728 4.909 1.00 41.11 388 PRO A N 1
ATOM 1402 C CA . PRO A 1 234 ? -17.216 3.824 4.086 1.00 36.35 388 PRO A CA 1
ATOM 1403 C C . PRO A 1 234 ? -18.295 4.905 3.945 1.00 37.17 388 PRO A C 1
ATOM 1404 O O . PRO A 1 234 ? -19.420 4.539 3.692 1.00 41.14 388 PRO A O 1
ATOM 1408 N N . SER A 1 235 ? -17.920 6.188 4.054 1.00 34.39 389 SER A N 1
ATOM 1409 C CA A SER A 1 235 ? -18.910 7.299 3.994 0.60 35.19 389 SER A CA 1
ATOM 1410 C CA B SER A 1 235 ? -18.913 7.296 3.991 0.40 35.09 389 SER A CA 1
ATOM 1411 C C . SER A 1 235 ? -18.623 8.242 2.818 1.00 32.76 389 SER A C 1
ATOM 1412 O O . SER A 1 235 ? -19.432 9.167 2.610 1.00 32.84 389 SER A O 1
ATOM 1417 N N . ASN A 1 236 ? -17.535 8.009 2.084 1.00 30.48 390 ASN A N 1
ATOM 1418 C CA . ASN A 1 236 ? -17.180 8.918 0.961 1.00 29.61 390 ASN A CA 1
ATOM 1419 C C . ASN A 1 236 ? -16.478 8.111 -0.134 1.00 29.46 390 ASN A C 1
ATOM 1420 O O . ASN A 1 236 ? -16.042 6.980 0.146 1.00 28.65 390 ASN A O 1
ATOM 1425 N N . VAL A 1 237 ? -16.297 8.727 -1.302 1.00 27.24 391 VAL A N 1
ATOM 1426 C CA A VAL A 1 237 ? -15.703 8.024 -2.477 0.60 27.06 391 VAL A CA 1
ATOM 1427 C CA B VAL A 1 237 ? -15.695 8.040 -2.485 0.40 27.06 391 VAL A CA 1
ATOM 1428 C C . VAL A 1 237 ? -14.288 7.533 -2.168 1.00 24.62 391 VAL A C 1
ATOM 1429 O O . VAL A 1 237 ? -13.931 6.426 -2.560 1.00 27.43 391 VAL A O 1
ATOM 1444 N N . THR A 1 239 ? -12.972 6.551 0.698 1.00 23.86 393 THR A N 1
ATOM 1445 C CA . THR A 1 239 ? -12.986 5.368 1.546 1.00 26.10 393 THR A CA 1
ATOM 1446 C C . THR A 1 239 ? -13.697 4.215 0.824 1.00 28.57 393 THR A C 1
ATOM 1447 O O . THR A 1 239 ? -13.413 3.041 1.178 1.00 29.55 393 THR A O 1
ATOM 1451 N N . ARG A 1 240 ? -14.583 4.510 -0.133 1.00 28.28 394 ARG A N 1
ATOM 1452 C CA . ARG A 1 240 ? -15.240 3.385 -0.869 1.00 30.53 394 ARG A CA 1
ATOM 1453 C C . ARG A 1 240 ? -14.244 2.718 -1.834 1.00 30.21 394 ARG A C 1
ATOM 1454 O O . ARG A 1 240 ? -14.497 1.563 -2.247 1.00 32.98 394 ARG A O 1
ATOM 1462 N N . HIS A 1 241 ? -13.155 3.404 -2.168 1.00 29.84 395 HIS A N 1
ATOM 1463 C CA . HIS A 1 241 ? -12.121 2.891 -3.118 1.00 30.61 395 HIS A CA 1
ATOM 1464 C C . HIS A 1 241 ? -10.921 2.250 -2.410 1.00 28.72 395 HIS A C 1
ATOM 1465 O O . HIS A 1 241 ? -10.226 1.426 -3.041 1.00 26.25 395 HIS A O 1
ATOM 1472 N N . ALA A 1 242 ? -10.687 2.599 -1.152 1.00 27.28 396 ALA A N 1
ATOM 1473 C CA . ALA A 1 242 ? -9.439 2.140 -0.498 1.00 24.50 396 ALA A CA 1
ATOM 1474 C C . ALA A 1 242 ? -9.557 0.746 0.153 1.00 25.60 396 ALA A C 1
ATOM 1475 O O . ALA A 1 242 ? -10.659 0.127 0.176 1.00 26.12 396 ALA A O 1
ATOM 1477 N N . PHE A 1 243 ? -8.400 0.228 0.571 1.00 23.56 397 PHE A N 1
ATOM 1478 C CA . PHE A 1 243 ? -8.299 -1.035 1.346 1.00 22.78 397 PHE A CA 1
ATOM 1479 C C . PHE A 1 243 ? -7.559 -0.752 2.640 1.00 20.62 397 PHE A C 1
ATOM 1480 O O . PHE A 1 243 ? -6.586 -0.003 2.643 1.00 20.20 397 PHE A O 1
ATOM 1496 N N . ILE A 1 245 ? -5.159 -2.000 5.530 1.00 19.14 399 ILE A N 1
ATOM 1497 C CA . ILE A 1 245 ? -4.104 -2.986 5.669 1.00 20.97 399 ILE A CA 1
ATOM 1498 C C . ILE A 1 245 ? -4.383 -3.696 6.993 1.00 22.21 399 ILE A C 1
ATOM 1499 O O . ILE A 1 245 ? -4.276 -3.035 8.043 1.00 23.00 399 ILE A O 1
ATOM 1504 N N . ASN A 1 246 ? -4.719 -4.979 6.918 1.00 24.53 400 ASN A N 1
ATOM 1505 C CA . ASN A 1 246 ? -5.129 -5.776 8.102 1.00 27.94 400 ASN A CA 1
ATOM 1506 C C . ASN A 1 246 ? -3.917 -6.520 8.675 1.00 30.14 400 ASN A C 1
ATOM 1507 O O . ASN A 1 246 ? -3.994 -6.982 9.836 1.00 33.60 400 ASN A O 1
ATOM 1512 N N . GLY A 1 247 ? -2.847 -6.645 7.888 1.00 28.50 401 GLY A N 1
ATOM 1513 C CA . GLY A 1 247 ? -1.662 -7.396 8.339 1.00 28.99 401 GLY A CA 1
ATOM 1514 C C . GLY A 1 247 ? -0.688 -7.643 7.192 1.00 28.49 401 GLY A C 1
ATOM 1515 O O . GLY A 1 247 ? -0.896 -7.174 6.078 1.00 25.59 401 GLY A O 1
ATOM 1524 N N . ASN A 1 249 ? 2.446 -10.598 5.492 1.00 34.64 403 ASN A N 1
ATOM 1525 C CA . ASN A 1 249 ? 2.936 -11.969 5.461 1.00 36.87 403 ASN A CA 1
ATOM 1526 C C . ASN A 1 249 ? 4.168 -12.089 6.370 1.00 36.23 403 ASN A C 1
ATOM 1527 O O . ASN A 1 249 ? 4.646 -11.047 6.895 1.00 32.35 403 ASN A O 1
ATOM 1532 N N . ALA A 1 250 ? 4.678 -13.315 6.512 1.00 36.91 404 ALA A N 1
ATOM 1533 C CA . ALA A 1 250 ? 5.823 -13.614 7.403 1.00 36.53 404 ALA A CA 1
ATOM 1534 C C . ALA A 1 250 ? 7.080 -12.840 6.993 1.00 32.70 404 ALA A C 1
ATOM 1535 O O . ALA A 1 250 ? 7.693 -12.239 7.882 1.00 32.75 404 ALA A O 1
ATOM 1537 N N . GLU A 1 251 ? 7.453 -12.872 5.709 1.00 35.31 405 GLU A N 1
ATOM 1538 C CA . GLU A 1 251 ? 8.683 -12.183 5.216 1.00 36.46 405 GLU A CA 1
ATOM 1539 C C . GLU A 1 251 ? 8.603 -10.680 5.519 1.00 33.09 405 GLU A C 1
ATOM 1540 O O . GLU A 1 251 ? 9.590 -10.100 6.012 1.00 31.60 405 GLU A O 1
ATOM 1546 N N A CYS A 1 252 ? 7.435 -10.110 5.244 0.60 31.20 406 CYS A N 1
ATOM 1547 N N B CYS A 1 252 ? 7.454 -10.052 5.237 0.40 31.22 406 CYS A N 1
ATOM 1548 C CA A CYS A 1 252 ? 7.142 -8.670 5.417 0.60 29.50 406 CYS A CA 1
ATOM 1549 C CA B CYS A 1 252 ? 7.298 -8.585 5.459 0.40 29.54 406 CYS A CA 1
ATOM 1550 C C A CYS A 1 252 ? 7.247 -8.267 6.899 0.60 27.25 406 CYS A C 1
ATOM 1551 C C B CYS A 1 252 ? 7.294 -8.243 6.954 0.40 27.49 406 CYS A C 1
ATOM 1552 O O A CYS A 1 252 ? 7.938 -7.266 7.209 0.60 25.90 406 CYS A O 1
ATOM 1553 O O B CYS A 1 252 ? 7.945 -7.235 7.330 0.40 26.29 406 CYS A O 1
ATOM 1558 N N . ALA A 1 253 ? 6.607 -9.043 7.781 1.00 23.92 407 ALA A N 1
ATOM 1559 C CA . ALA A 1 253 ? 6.595 -8.745 9.233 1.00 24.52 407 ALA A CA 1
ATOM 1560 C C . ALA A 1 253 ? 8.016 -8.796 9.804 1.00 24.18 407 ALA A C 1
ATOM 1561 O O . ALA A 1 253 ? 8.377 -7.870 10.576 1.00 24.46 407 ALA A O 1
ATOM 1563 N N . GLU A 1 254 ? 8.788 -9.811 9.403 1.00 27.11 408 GLU A N 1
ATOM 1564 C CA . GLU A 1 254 ? 10.180 -9.996 9.889 1.00 29.83 408 GLU A CA 1
ATOM 1565 C C . GLU A 1 254 ? 11.024 -8.783 9.487 1.00 26.30 408 GLU A C 1
ATOM 1566 O O . GLU A 1 254 ? 11.743 -8.253 10.351 1.00 26.34 408 GLU A O 1
ATOM 1572 N N . LEU A 1 255 ? 10.920 -8.368 8.224 1.00 26.52 409 LEU A N 1
ATOM 1573 C CA . LEU A 1 255 ? 11.701 -7.209 7.707 1.00 25.42 409 LEU A CA 1
ATOM 1574 C C . LEU A 1 255 ? 11.323 -5.936 8.480 1.00 22.61 409 LEU A C 1
ATOM 1575 O O . LEU A 1 255 ? 12.242 -5.215 8.926 1.00 22.97 409 LEU A O 1
ATOM 1580 N N . ALA A 1 256 ? 10.024 -5.664 8.638 1.00 20.19 410 ALA A N 1
ATOM 1581 C CA . ALA A 1 256 ? 9.593 -4.438 9.355 1.00 20.71 410 ALA A CA 1
ATOM 1582 C C . ALA A 1 256 ? 10.129 -4.433 10.789 1.00 20.53 410 ALA A C 1
ATOM 1583 O O . ALA A 1 256 ? 10.642 -3.379 11.227 1.00 20.94 410 ALA A O 1
ATOM 1585 N N . GLN A 1 257 ? 9.998 -5.563 11.494 1.00 21.52 411 GLN A N 1
ATOM 1586 C CA . GLN A 1 257 ? 10.472 -5.669 12.899 1.00 23.12 411 GLN A CA 1
ATOM 1587 C C . GLN A 1 257 ? 11.992 -5.475 12.964 1.00 23.54 411 GLN A C 1
ATOM 1588 O O . GLN A 1 257 ? 12.463 -4.772 13.887 1.00 23.99 411 GLN A O 1
ATOM 1594 N N . ASN A 1 258 ? 12.720 -6.102 12.039 1.00 25.64 412 ASN A N 1
ATOM 1595 C CA . ASN A 1 258 ? 14.205 -6.015 12.012 1.00 26.71 412 ASN A CA 1
ATOM 1596 C C . ASN A 1 258 ? 14.625 -4.555 11.795 1.00 24.51 412 ASN A C 1
ATOM 1597 O O . ASN A 1 258 ? 15.561 -4.108 12.499 1.00 25.41 412 ASN A O 1
ATOM 1602 N N . ILE A 1 259 ? 13.958 -3.839 10.880 1.00 22.43 413 ILE A N 1
ATOM 1603 C CA . ILE A 1 259 ? 14.304 -2.402 10.655 1.00 21.62 413 ILE A CA 1
ATOM 1604 C C . ILE A 1 259 ? 13.960 -1.608 11.920 1.00 20.84 413 ILE A C 1
ATOM 1605 O O . ILE A 1 259 ? 14.795 -0.800 12.344 1.00 22.08 413 ILE A O 1
ATOM 1610 N N . ARG A 1 260 ? 12.766 -1.813 12.492 1.00 19.94 414 ARG A N 1
ATOM 1611 C CA . ARG A 1 260 ? 12.417 -1.089 13.742 1.00 22.01 414 ARG A CA 1
ATOM 1612 C C . ARG A 1 260 ? 13.509 -1.337 14.794 1.00 23.90 414 ARG A C 1
ATOM 1613 O O . ARG A 1 260 ? 13.964 -0.367 15.431 1.00 26.27 414 ARG A O 1
ATOM 1621 N N . THR A 1 261 ? 13.929 -2.593 14.950 1.00 25.55 415 THR A N 1
ATOM 1622 C CA . THR A 1 261 ? 14.948 -2.939 15.976 1.00 28.53 415 THR A CA 1
ATOM 1623 C C . THR A 1 261 ? 16.264 -2.209 15.692 1.00 27.88 415 THR A C 1
ATOM 1624 O O . THR A 1 261 ? 16.850 -1.676 16.657 1.00 30.36 415 THR A O 1
ATOM 1628 N N . GLU A 1 262 ? 16.705 -2.202 14.432 1.00 25.91 416 GLU A N 1
ATOM 1629 C CA . GLU A 1 262 ? 17.965 -1.502 14.059 1.00 28.61 416 GLU A CA 1
ATOM 1630 C C . GLU A 1 262 ? 17.850 -0.012 14.398 1.00 28.24 416 GLU A C 1
ATOM 1631 O O . GLU A 1 262 ? 18.829 0.565 14.904 1.00 29.53 416 GLU A O 1
ATOM 1637 N N . ILE A 1 263 ? 16.699 0.598 14.116 1.00 25.67 417 ILE A N 1
ATOM 1638 C CA . ILE A 1 263 ? 16.522 2.049 14.404 1.00 26.17 417 ILE A CA 1
ATOM 1639 C C . ILE A 1 263 ? 16.517 2.302 15.919 1.00 28.85 417 ILE A C 1
ATOM 1640 O O . ILE A 1 263 ? 17.143 3.288 16.346 1.00 30.63 417 ILE A O 1
ATOM 1645 N N . LEU A 1 264 ? 15.865 1.441 16.703 1.00 30.23 418 LEU A N 1
ATOM 1646 C CA . LEU A 1 264 ? 15.764 1.680 18.171 1.00 33.97 418 LEU A CA 1
ATOM 1647 C C . LEU A 1 264 ? 17.051 1.296 18.895 1.00 40.09 418 LEU A C 1
ATOM 1648 O O . LEU A 1 264 ? 17.522 2.056 19.733 1.00 40.94 418 LEU A O 1
ATOM 1661 N N . GLY A 1 266 ? 20.632 1.211 19.129 1.00 68.40 420 GLY A N 1
ATOM 1662 C CA . GLY A 1 266 ? 21.806 1.856 18.565 1.00 70.24 420 GLY A CA 1
ATOM 1663 C C . GLY A 1 266 ? 21.423 2.893 17.524 1.00 68.80 420 GLY A C 1
ATOM 1664 O O . GLY A 1 266 ? 20.329 3.450 17.587 1.00 66.12 420 GLY A O 1
#

Sequence (188 aa):
QNTLALNIQFYDPKQLLSSVNQQSVSVPYYFKLCQLFLNKSSIELCTKKHYHLKATDIDVVDEFHAEGATLAISTSHPHAVVEECLLVGTVFQQLLSDDVLYKKRYRREDKKRFALQTRSAVCNAVEAQIDAKKEAAQRLAQQHLHAKESSALYLDNEQLKAIQDSYQLVAPNPSSNVVTRHAFINGNAECCAELAQNIRTEILG

B-factor: mean 27.79, std 11.46, range [13.01, 98.08]